Protein AF-A0A1G1CB13-F1 (afdb_monomer)

pLDDT: mean 72.18, std 18.81, range [35.03, 97.94]

Nearest PDB structures (foldseek):
  3h4l-assembly3_B  TM=5.062E-01  e=2.302E+00  Saccharomyces cerevisiae
  4url-assembly1_A  TM=4.876E-01  e=3.078E+00  Staphylococcus aureus
  7fc0-assembly2_F  TM=3.069E-01  e=1.146E+00  Rugamonas rubra
  5xqi-assembly1_B  TM=2.723E-01  e=1.533E+00  Homo sapiens

Secondary structure (DSSP, 8-state):
--PPP-----TT-HHHHHHHHHHHHHTTSPPPHHHHHHHHHHHHHHHHHHHHHHHHHHHHHHHHHHHHHHHHHHHHHHHHHHHT---TT-SSEEEEEEEE-TT-SEEEEEEEETTTEEEEEEEEEEPPTT-EESS-EEEEEETTT--BS-S-PPEEEETTEEEEEE--TTS--EE--EEEEEEEGGGT--HHHHHHTSTT-EEEEEES-TT---------S-------PPEEETTTEEE----TT-EETTEE----EEEEEEEP-

Solvent-accessible surface area (backbone atoms only — not comparable to full-atom values): 15562 Å² total; per-residue (Å²): 140,81,88,79,82,90,75,89,74,72,94,81,55,67,72,67,61,56,55,57,55,58,56,56,61,64,69,70,62,75,80,52,74,68,55,55,50,54,50,53,51,53,50,51,54,52,52,58,55,49,52,61,53,49,53,57,51,53,53,53,51,51,46,51,51,44,41,48,54,50,39,52,51,53,51,52,52,31,50,37,17,39,67,56,67,72,60,87,90,53,88,42,75,53,27,33,36,40,44,35,45,45,79,33,40,47,42,37,33,28,36,25,18,63,96,65,54,73,44,60,79,73,48,72,50,74,49,61,89,79,40,27,23,75,49,64,49,73,43,38,22,35,46,65,68,30,36,49,80,50,60,75,46,61,40,38,28,40,97,92,47,75,48,48,32,41,40,48,64,83,59,76,65,45,75,43,74,58,46,80,44,75,38,52,41,90,70,70,58,30,35,49,62,57,20,54,75,40,88,73,28,41,54,70,42,72,42,82,46,90,80,73,63,87,64,82,78,71,75,90,61,102,65,89,79,86,84,80,78,71,49,79,50,72,96,42,26,52,54,61,72,83,61,97,77,52,53,65,95,84,43,80,64,91,70,54,63,40,29,23,30,19,29,61,124

Foldseek 3Di:
DDDDDDDDDDPPCPVVVVVVVVVVVVVPDDDDPVRVVVVVVVVVVVVVVVVVVVVVVVQVVLQVVLLVVLLVVLVVQLVCQLVLPDDPPAPHFFWKKWKFDFPAQKIWIFTQHPPPGTHDTDDMDGGDPQKTFHDIDMWIQGHNQSFIPDQFATWIDGPPDIWGFTDQSDDRGDRDLKDWDKDKLVVQDWLQNVLVVPPQWGFDEKDQDPNPPPDPPPPPDPDDDPPQDQDDDPPGGRRRDPDQDHDDPNDDDPIRIITTIIGHD

Radius of gyration: 31.17 Å; Cα contacts (8 Å, |Δi|>4): 418; chains: 1; bounding box: 78×87×75 Å

Sequence (265 aa):
MWFLPSANYPANQWKKLQLGAILSNLVRKGFTLIEILVIVTVTGILLGGGLAVYSRFNEKQQVRNAAQETTEFLRTIQKRATAGDKPAGCSQLDGYRVIVTSGTNTAQAQAICLGVGTGPLISSTAFKANVLFTNSLTFNFEVLTGIPDNGSGPVVGQGGTTEYVRLASIGPVVSVPFYNVIANGATNQTCDQLCITIPGATCASVGTDPNGTDSNVRGRGPSPQFLCFDIPVGNCGMQMIAQPNCFIGGVPYTTNFTNCRCQLP

Structure (mmCIF, N/CA/C/O backbone):
data_AF-A0A1G1CB13-F1
#
_entry.id   AF-A0A1G1CB13-F1
#
loop_
_atom_site.group_PDB
_atom_site.id
_atom_site.type_symbol
_atom_site.label_atom_id
_atom_site.label_alt_id
_atom_site.label_comp_id
_atom_site.label_asym_id
_atom_site.label_entity_id
_atom_site.label_seq_id
_atom_site.pdbx_PDB_ins_code
_atom_site.Cartn_x
_atom_site.Cartn_y
_atom_site.Cartn_z
_atom_site.occupancy
_atom_site.B_iso_or_equiv
_atom_site.auth_seq_id
_atom_site.auth_comp_id
_atom_site.auth_asym_id
_atom_site.auth_atom_id
_atom_site.pdbx_PDB_model_num
ATOM 1 N N . MET A 1 1 ? -36.920 -57.308 39.079 1.00 41.03 1 MET A N 1
ATOM 2 C CA . MET A 1 1 ? -35.647 -57.941 39.473 1.00 41.03 1 MET A CA 1
ATOM 3 C C . MET A 1 1 ? -34.721 -57.838 38.271 1.00 41.03 1 MET A C 1
ATOM 5 O O . MET A 1 1 ? -34.849 -58.627 37.350 1.00 41.03 1 MET A O 1
ATOM 9 N N . TRP A 1 2 ? -33.911 -56.781 38.205 1.00 35.91 2 TRP A N 1
ATOM 10 C CA . TRP A 1 2 ? -32.949 -56.569 37.121 1.00 35.91 2 TRP A CA 1
ATOM 11 C C . TRP A 1 2 ? -31.554 -56.639 37.731 1.00 35.91 2 TRP A C 1
ATOM 13 O O . TRP A 1 2 ? -31.201 -55.823 38.579 1.00 35.91 2 TRP A O 1
ATOM 23 N N . PHE A 1 3 ? -30.819 -57.681 37.349 1.00 45.59 3 PHE A N 1
ATOM 24 C CA . PHE A 1 3 ? -29.423 -57.890 37.703 1.00 45.59 3 PHE A CA 1
ATOM 25 C C . PHE A 1 3 ? -28.567 -56.824 37.012 1.00 45.59 3 PHE A C 1
ATOM 27 O O . PHE A 1 3 ? -28.586 -56.719 35.787 1.00 45.59 3 PHE A O 1
ATOM 34 N N . LEU A 1 4 ? -27.804 -56.054 37.789 1.00 43.66 4 LEU A N 1
ATOM 35 C CA . LEU A 1 4 ? -26.687 -55.274 37.260 1.00 43.66 4 LEU A CA 1
ATOM 36 C C . LEU A 1 4 ? -25.415 -56.132 37.328 1.00 43.66 4 LEU A C 1
ATOM 38 O O . LEU A 1 4 ? -25.149 -56.725 38.376 1.00 43.66 4 LEU A O 1
ATOM 42 N N . PRO A 1 5 ? -24.627 -56.214 36.244 1.00 57.28 5 PRO A N 1
ATOM 43 C CA . PRO A 1 5 ? -23.387 -56.970 36.238 1.00 57.28 5 PRO A CA 1
ATOM 44 C C . PRO A 1 5 ? -22.296 -56.223 37.016 1.00 57.28 5 PRO A C 1
ATOM 46 O O . PRO A 1 5 ? -22.110 -55.013 36.872 1.00 57.28 5 PRO A O 1
ATOM 49 N N . SER A 1 6 ? -21.549 -56.965 37.833 1.00 55.50 6 SER A N 1
ATOM 50 C CA . SER A 1 6 ? -20.374 -56.488 38.560 1.00 55.50 6 SER A CA 1
ATOM 51 C C . SER A 1 6 ? -19.194 -56.302 37.601 1.00 55.50 6 SER A C 1
ATOM 53 O O . SER A 1 6 ? -18.432 -57.233 37.339 1.00 55.50 6 SER A O 1
ATOM 55 N N . ALA A 1 7 ? -19.041 -55.096 37.062 1.00 57.28 7 ALA A N 1
ATOM 56 C CA . ALA A 1 7 ? -17.831 -54.703 36.354 1.00 57.28 7 ALA A CA 1
ATOM 57 C C . ALA A 1 7 ? -16.760 -54.260 37.366 1.00 57.28 7 ALA A C 1
ATOM 59 O O . ALA A 1 7 ? -16.949 -53.299 38.112 1.00 57.28 7 ALA A O 1
ATOM 60 N N . ASN A 1 8 ? -15.633 -54.975 37.385 1.00 62.59 8 ASN A N 1
ATOM 61 C CA . ASN A 1 8 ? -14.414 -54.574 38.083 1.00 62.59 8 ASN A CA 1
ATOM 62 C C . ASN A 1 8 ? -13.824 -53.336 37.395 1.00 62.59 8 ASN A C 1
ATOM 64 O O . ASN A 1 8 ? -13.265 -53.437 36.303 1.00 62.59 8 ASN A O 1
ATOM 68 N N . TYR A 1 9 ? -13.941 -52.173 38.035 1.00 58.56 9 TYR A N 1
ATOM 69 C CA . TYR A 1 9 ? -13.321 -50.935 37.566 1.00 58.56 9 TYR A CA 1
ATOM 70 C C . TYR A 1 9 ? -11.943 -50.725 38.227 1.00 58.56 9 TYR A C 1
ATOM 72 O O . TYR A 1 9 ? -11.815 -50.904 39.440 1.00 58.56 9 TYR A O 1
ATOM 80 N N . PRO A 1 10 ? -10.906 -50.324 37.465 1.00 64.50 10 PRO A N 1
ATOM 81 C CA . PRO A 1 10 ? -9.569 -50.061 37.995 1.00 64.50 10 PRO A CA 1
ATOM 82 C C . PRO A 1 10 ? -9.541 -48.834 38.923 1.00 64.50 10 PRO A C 1
ATOM 84 O O . PRO A 1 10 ? -10.231 -47.836 38.705 1.00 64.50 10 PRO A O 1
ATOM 87 N N . ALA A 1 11 ? -8.695 -48.900 39.956 1.00 61.59 11 ALA A N 1
ATOM 88 C CA . ALA A 1 11 ? -8.635 -47.989 41.108 1.00 61.59 11 ALA A CA 1
ATOM 89 C C . ALA A 1 11 ? -8.250 -46.516 40.814 1.00 61.59 11 ALA A C 1
ATOM 91 O O . ALA A 1 11 ? -8.080 -45.726 41.740 1.00 61.59 11 ALA A O 1
ATOM 92 N N . ASN A 1 12 ? -8.138 -46.100 39.551 1.00 59.31 12 ASN A N 1
ATOM 93 C CA . ASN A 1 12 ? -7.716 -44.754 39.143 1.00 59.31 12 ASN A CA 1
ATOM 94 C C . ASN A 1 12 ? -8.860 -43.842 38.639 1.00 59.31 12 ASN A C 1
ATOM 96 O O . ASN A 1 12 ? -8.600 -42.716 38.217 1.00 59.31 12 ASN A O 1
ATOM 100 N N . GLN A 1 13 ? -10.125 -44.272 38.724 1.00 55.75 13 GLN A N 1
ATOM 101 C CA . GLN A 1 13 ? -11.296 -43.508 38.243 1.00 55.75 13 GLN A CA 1
ATOM 102 C C . GLN A 1 13 ? -11.996 -42.629 39.302 1.00 55.75 13 GLN A C 1
ATOM 104 O O . GLN A 1 13 ? -12.845 -41.808 38.954 1.00 55.75 13 GLN A O 1
ATOM 109 N N . TRP A 1 14 ? -11.614 -42.699 40.582 1.00 53.25 14 TRP A N 1
ATOM 110 C CA . TRP A 1 14 ? -12.292 -41.953 41.658 1.00 53.25 14 TRP A CA 1
ATOM 111 C C . TRP A 1 14 ? -12.172 -40.422 41.549 1.00 53.25 14 TRP A C 1
ATOM 113 O O . TRP A 1 14 ? -13.057 -39.702 42.011 1.00 53.25 14 TRP A O 1
ATOM 123 N N . LYS A 1 15 ? -11.144 -39.900 40.861 1.00 53.97 15 LYS A N 1
ATOM 124 C CA . LYS A 1 15 ? -11.011 -38.450 40.613 1.00 53.97 15 LYS A CA 1
ATOM 125 C C . LYS A 1 15 ? -12.052 -37.900 39.630 1.00 53.97 15 LYS A C 1
ATOM 127 O O . LYS A 1 15 ? -12.369 -36.717 39.703 1.00 53.97 15 LYS A O 1
ATOM 132 N N . LYS A 1 16 ? -12.624 -38.728 38.746 1.00 53.84 16 LYS A N 1
ATOM 133 C CA . LYS A 1 16 ? -13.654 -38.280 37.788 1.00 53.84 16 LYS A CA 1
ATOM 134 C C . LYS A 1 16 ? -15.045 -38.147 38.415 1.00 53.84 16 LYS A C 1
ATOM 136 O O . LYS A 1 16 ? -15.855 -37.374 37.915 1.00 53.84 16 LYS A O 1
ATOM 141 N N . LEU A 1 17 ? -15.306 -38.823 39.535 1.00 53.31 17 LEU A N 1
ATOM 142 C CA . LEU A 1 17 ? -16.608 -38.787 40.214 1.00 53.31 17 LEU A CA 1
ATOM 143 C C . LEU A 1 17 ? -16.756 -37.624 41.209 1.00 53.31 17 LEU A C 1
ATOM 145 O O . LEU A 1 17 ? -17.876 -37.199 41.478 1.00 53.31 17 LEU A O 1
ATOM 149 N N . GLN A 1 18 ? -15.657 -37.040 41.700 1.00 53.94 18 GLN A N 1
ATOM 150 C CA . GLN A 1 18 ? -15.730 -35.875 42.594 1.00 53.94 18 GLN A CA 1
ATOM 151 C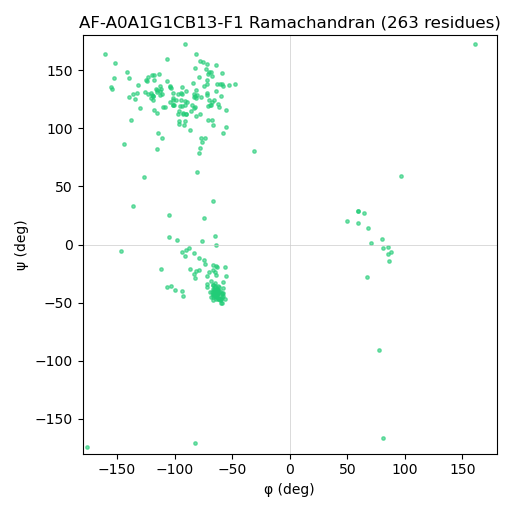 C . GLN A 1 18 ? -15.925 -34.536 41.863 1.00 53.94 18 GLN A C 1
ATOM 153 O O . GLN A 1 18 ? -16.482 -33.608 42.445 1.00 53.94 18 GLN A O 1
ATOM 158 N N . LEU A 1 19 ? -15.564 -34.432 40.577 1.00 55.25 19 LEU A N 1
ATOM 159 C CA . LEU A 1 19 ? -15.838 -33.218 39.794 1.00 55.25 19 LEU A CA 1
ATOM 160 C C . LEU A 1 19 ? -17.329 -33.043 39.459 1.00 55.25 19 LEU A C 1
ATOM 162 O O . LEU A 1 19 ? -17.819 -31.915 39.443 1.00 55.25 19 LEU A O 1
ATOM 166 N N . GLY A 1 20 ? -18.071 -34.135 39.245 1.00 57.09 20 GLY A N 1
ATOM 167 C CA . GLY A 1 20 ? -19.504 -34.066 38.930 1.00 57.09 20 GLY A CA 1
ATOM 168 C C . GLY A 1 20 ? -20.356 -33.537 40.090 1.00 57.09 20 GLY A C 1
ATOM 169 O O . GLY A 1 20 ? -21.267 -32.737 39.884 1.00 57.09 20 GLY A O 1
ATOM 170 N N . ALA A 1 21 ? -20.025 -33.922 41.326 1.00 54.69 21 ALA A N 1
ATOM 171 C CA . ALA A 1 21 ? -20.761 -33.493 42.515 1.00 54.69 21 ALA A CA 1
ATOM 172 C C . ALA A 1 21 ? -20.524 -32.009 42.857 1.00 54.69 21 ALA A C 1
ATOM 174 O O . ALA A 1 21 ? -21.467 -31.313 43.241 1.00 54.69 21 ALA A O 1
ATOM 175 N N . ILE A 1 22 ? -19.302 -31.500 42.654 1.00 55.03 22 ILE A N 1
ATOM 176 C CA . ILE A 1 22 ? -18.980 -30.081 42.873 1.00 55.03 22 ILE A CA 1
ATOM 177 C C . ILE A 1 22 ? -19.718 -29.209 41.846 1.00 55.03 22 ILE A C 1
ATOM 179 O O . ILE A 1 22 ? -20.352 -28.229 42.232 1.00 55.03 22 ILE A O 1
ATOM 183 N N . LEU A 1 23 ? -19.761 -29.617 40.571 1.00 58.06 23 LEU A N 1
ATOM 184 C CA . LEU A 1 23 ? -20.548 -28.920 39.545 1.00 58.06 23 LEU A CA 1
ATOM 185 C C . LEU A 1 23 ? -22.059 -28.936 39.849 1.00 58.06 23 LEU A C 1
ATOM 187 O O . LEU A 1 23 ? -22.739 -27.941 39.620 1.00 58.06 23 LEU A O 1
ATOM 191 N N . SER A 1 24 ? -22.589 -30.018 40.431 1.00 56.81 24 SER A N 1
ATOM 192 C CA . SER A 1 24 ? -24.028 -30.141 40.714 1.00 56.81 24 SER A CA 1
ATOM 193 C C . SER A 1 24 ? -24.543 -29.256 41.860 1.00 56.81 24 SER A C 1
ATOM 195 O O . SER A 1 24 ? -25.713 -28.875 41.853 1.00 56.81 24 SER A O 1
ATOM 197 N N . ASN A 1 25 ? -23.694 -28.899 42.833 1.00 55.81 25 ASN A N 1
ATOM 198 C CA . ASN A 1 25 ? -24.076 -27.998 43.930 1.00 55.81 25 ASN A CA 1
ATOM 199 C C . ASN A 1 25 ? -23.984 -26.516 43.543 1.00 55.81 25 ASN A C 1
ATOM 201 O O . ASN A 1 25 ? -24.720 -25.700 44.095 1.00 55.81 25 ASN A O 1
ATOM 205 N N . LEU A 1 26 ? -23.144 -26.169 42.564 1.00 55.94 26 LEU A N 1
ATOM 206 C CA . LEU A 1 26 ? -23.080 -24.813 42.011 1.00 55.94 26 LEU A CA 1
ATOM 207 C C . LEU A 1 26 ? -24.345 -24.446 41.214 1.00 55.94 26 LEU A C 1
ATOM 209 O O . LEU A 1 26 ? -24.775 -23.300 41.256 1.00 55.94 26 LEU A O 1
ATOM 213 N N . VAL A 1 27 ? -25.000 -25.419 40.571 1.00 59.28 27 VAL A N 1
ATOM 214 C CA . VAL A 1 27 ? -26.217 -25.201 39.757 1.00 59.28 27 VAL A CA 1
ATOM 215 C C . VAL A 1 27 ? -27.497 -25.055 40.604 1.00 59.28 27 VAL A C 1
ATOM 217 O O . VAL A 1 27 ? -28.533 -24.634 40.100 1.00 59.28 27 VAL A O 1
ATOM 220 N N . ARG A 1 28 ? -27.459 -25.359 41.911 1.00 62.03 28 ARG A N 1
ATOM 221 C CA . ARG A 1 28 ? -28.651 -25.299 42.786 1.00 62.03 28 ARG A CA 1
ATOM 222 C C . ARG A 1 28 ? -28.980 -23.908 43.330 1.00 62.03 28 ARG A C 1
ATOM 224 O O . ARG A 1 28 ? -30.032 -23.743 43.944 1.00 62.03 28 ARG A O 1
ATOM 231 N N . LYS A 1 29 ? -28.123 -22.910 43.111 1.00 72.69 29 LYS A N 1
ATOM 232 C CA . LYS A 1 29 ? -28.451 -21.510 43.400 1.00 72.69 29 LYS A CA 1
ATOM 233 C C . LYS A 1 29 ? -28.943 -20.862 42.111 1.00 72.69 29 LYS A C 1
ATOM 235 O O . LYS A 1 29 ? -28.153 -20.586 41.216 1.00 72.69 29 LYS A O 1
ATOM 240 N N . GLY A 1 30 ? -30.259 -20.682 42.005 1.00 78.88 30 GLY A N 1
ATOM 241 C CA . GLY A 1 30 ? -30.849 -19.911 40.914 1.00 78.88 30 GLY A CA 1
ATOM 242 C C . GLY A 1 30 ? -30.340 -18.470 40.950 1.00 78.88 30 GLY A C 1
ATOM 243 O O . GLY A 1 30 ? -30.223 -17.887 42.028 1.00 78.88 30 GLY A O 1
ATOM 244 N N . PHE A 1 31 ? -30.029 -17.914 39.780 1.00 86.25 31 PHE A N 1
ATOM 245 C CA . PHE A 1 31 ? -29.685 -16.501 39.646 1.00 86.25 31 PHE A CA 1
ATOM 246 C C . PHE A 1 31 ? -30.876 -15.636 40.049 1.00 86.25 31 PHE A C 1
ATOM 248 O O . PHE A 1 31 ? -32.025 -15.930 39.702 1.00 86.25 31 PHE A O 1
ATOM 255 N N . THR A 1 32 ? -30.609 -14.559 40.779 1.00 93.75 32 THR A N 1
ATOM 256 C CA . THR A 1 32 ? -31.661 -13.593 41.103 1.00 93.75 32 THR A CA 1
ATOM 257 C C . THR A 1 32 ? -32.032 -12.784 39.856 1.00 93.75 32 THR A C 1
ATOM 259 O O . THR A 1 32 ? -31.202 -12.562 38.974 1.00 93.75 32 THR A O 1
ATOM 262 N N . LEU A 1 33 ? -33.280 -12.311 39.768 1.00 94.19 33 LEU A N 1
ATOM 263 C CA . LEU A 1 33 ? -33.733 -11.510 38.620 1.00 94.19 33 LEU A CA 1
ATOM 264 C C . LEU A 1 33 ? -32.885 -10.240 38.439 1.00 94.19 33 LEU A C 1
ATOM 266 O O . LEU A 1 33 ? -32.562 -9.863 37.314 1.00 94.19 33 LEU A O 1
ATOM 270 N N . ILE A 1 34 ? -32.481 -9.612 39.547 1.00 96.50 34 ILE A N 1
ATOM 271 C CA . ILE A 1 34 ? -31.628 -8.420 39.522 1.00 96.50 34 ILE A CA 1
ATOM 272 C C . ILE A 1 34 ? -30.218 -8.723 38.994 1.00 96.50 34 ILE A C 1
ATOM 274 O O . ILE A 1 34 ? -29.645 -7.908 38.278 1.00 96.50 34 ILE A O 1
ATOM 278 N N . GLU A 1 35 ? -29.675 -9.906 39.280 1.00 94.25 35 GLU A N 1
ATOM 279 C CA . GLU A 1 35 ? -28.342 -10.318 38.833 1.00 94.25 35 GLU A CA 1
ATOM 280 C C . GLU A 1 35 ? -28.297 -10.540 37.318 1.00 94.25 35 GLU A C 1
ATOM 282 O O . GLU A 1 35 ? -27.383 -10.056 36.651 1.00 94.25 35 GLU A O 1
ATOM 287 N N . ILE A 1 36 ? -29.336 -11.160 36.746 1.00 96.06 36 ILE A N 1
ATOM 288 C CA . ILE A 1 36 ? -29.467 -11.277 35.287 1.00 96.06 36 ILE A CA 1
ATOM 289 C C . ILE A 1 36 ? -29.620 -9.899 34.633 1.00 96.06 36 ILE A C 1
ATOM 291 O O . ILE A 1 36 ? -29.009 -9.648 33.595 1.00 96.06 36 ILE A O 1
ATOM 295 N N . LEU A 1 37 ? -30.376 -8.981 35.244 1.00 97.12 37 LEU A N 1
ATOM 296 C CA . LEU A 1 37 ? -30.551 -7.628 34.714 1.00 97.12 37 LEU A CA 1
ATOM 297 C C . LEU A 1 37 ? -29.217 -6.870 34.651 1.00 97.12 37 LEU A C 1
ATOM 299 O O . LEU A 1 37 ? -28.905 -6.286 33.617 1.00 97.12 37 LEU A O 1
ATOM 303 N N . VAL A 1 38 ? -28.408 -6.921 35.713 1.00 97.75 38 VAL A N 1
ATOM 304 C CA . VAL A 1 38 ? -27.087 -6.267 35.747 1.00 97.75 38 VAL A CA 1
ATOM 305 C C . VAL A 1 38 ? -26.121 -6.884 34.730 1.00 97.75 38 VAL A C 1
ATOM 307 O O . VAL A 1 38 ? -25.372 -6.163 34.075 1.00 97.75 38 VAL A O 1
ATOM 310 N N . ILE A 1 39 ? -26.137 -8.206 34.540 1.00 97.69 39 ILE A N 1
ATOM 311 C CA . ILE A 1 39 ? -25.273 -8.853 33.541 1.00 97.69 39 ILE A CA 1
ATOM 312 C C . ILE A 1 39 ? -25.652 -8.395 32.130 1.00 97.69 39 ILE A C 1
ATOM 314 O O . ILE A 1 39 ? -24.778 -7.994 31.364 1.00 97.69 39 ILE A O 1
ATOM 318 N N . VAL A 1 40 ? -26.945 -8.392 31.792 1.00 97.56 40 VAL A N 1
ATOM 319 C CA . VAL A 1 40 ? -27.412 -7.976 30.460 1.00 97.56 40 VAL A CA 1
ATOM 320 C C . VAL A 1 40 ? -27.079 -6.507 30.188 1.00 97.56 40 VAL A C 1
ATOM 322 O O . VAL A 1 40 ? -26.664 -6.183 29.073 1.00 97.56 40 VAL A O 1
ATOM 325 N N . THR A 1 41 ? -27.184 -5.618 31.184 1.00 97.94 41 THR A N 1
ATOM 326 C CA . THR A 1 41 ? -26.801 -4.207 31.003 1.00 97.94 41 THR A CA 1
ATOM 327 C C . THR A 1 41 ? -25.300 -4.043 30.784 1.00 97.94 41 THR A C 1
ATOM 329 O O . THR A 1 41 ? -24.899 -3.348 29.849 1.00 97.94 41 THR A O 1
ATOM 332 N N . VAL A 1 42 ? -24.457 -4.720 31.570 1.00 97.75 42 VAL A N 1
ATOM 333 C CA . VAL A 1 42 ? -22.996 -4.666 31.404 1.00 97.75 42 VAL A CA 1
ATOM 334 C C . VAL A 1 42 ? -22.576 -5.248 30.052 1.00 97.75 42 VAL A C 1
ATOM 336 O O . VAL A 1 42 ? -21.794 -4.624 29.334 1.00 97.75 42 VAL A O 1
ATOM 339 N N . THR A 1 43 ? -23.124 -6.398 29.646 1.00 97.31 43 THR A N 1
ATOM 340 C CA . THR A 1 43 ? -22.844 -6.986 28.327 1.00 97.31 43 THR A CA 1
ATOM 341 C C . THR A 1 43 ? -23.306 -6.070 27.194 1.00 97.31 43 THR A C 1
ATOM 343 O O . THR A 1 43 ? -22.576 -5.912 26.218 1.00 97.31 43 THR A O 1
ATOM 346 N N . GLY A 1 44 ? -24.459 -5.409 27.328 1.00 97.56 44 GLY A N 1
ATOM 347 C CA . GLY A 1 44 ? -24.945 -4.439 26.344 1.00 97.56 44 GLY A CA 1
ATOM 348 C C . GLY A 1 44 ? -23.971 -3.278 26.121 1.00 97.56 44 GLY A C 1
ATOM 349 O O . GLY A 1 44 ? -23.659 -2.945 24.978 1.00 97.56 44 GLY A O 1
ATOM 350 N N . ILE A 1 45 ? -23.425 -2.710 27.202 1.00 97.00 45 ILE A N 1
ATOM 351 C CA . ILE A 1 45 ? -22.435 -1.621 27.129 1.00 97.00 45 ILE A CA 1
ATOM 352 C C . ILE A 1 45 ? -21.146 -2.100 26.447 1.00 97.00 45 ILE A C 1
ATOM 354 O O . ILE A 1 45 ? -20.618 -1.417 25.566 1.00 97.00 45 ILE A O 1
ATOM 358 N N . LEU A 1 46 ? -20.657 -3.288 26.814 1.00 97.12 46 LEU A N 1
ATOM 359 C CA . LEU A 1 46 ? -19.444 -3.865 26.229 1.00 97.12 46 LEU A CA 1
ATOM 360 C C . LEU A 1 46 ? -19.599 -4.145 24.728 1.00 97.12 46 LEU A C 1
ATOM 362 O O . LEU A 1 46 ? -18.698 -3.829 23.951 1.00 97.12 46 LEU A O 1
ATOM 366 N N . LEU A 1 47 ? -20.745 -4.685 24.305 1.00 97.12 47 LEU A N 1
ATOM 367 C CA . LEU A 1 47 ? -21.035 -4.943 22.892 1.00 97.12 47 LEU A CA 1
ATOM 368 C C . LEU A 1 47 ? -21.132 -3.644 22.083 1.00 97.12 47 LEU A C 1
ATOM 370 O O . LEU A 1 47 ? -20.575 -3.565 20.987 1.00 97.12 47 LEU A O 1
ATOM 374 N N . GLY A 1 48 ? -21.779 -2.615 22.639 1.00 93.69 48 GLY A N 1
ATOM 375 C CA . GLY A 1 48 ? -21.874 -1.300 22.004 1.00 93.69 48 GLY A CA 1
ATOM 376 C C . GLY A 1 48 ? -20.500 -0.674 21.748 1.00 93.69 48 GLY A C 1
ATOM 377 O O . GLY A 1 48 ? -20.215 -0.237 20.633 1.00 93.69 48 GLY A O 1
ATOM 378 N N . GLY A 1 49 ? -19.613 -0.694 22.749 1.00 92.44 49 GLY A N 1
ATOM 379 C CA . GLY A 1 49 ? -18.238 -0.205 22.599 1.00 92.44 49 GLY A CA 1
ATOM 380 C C . GLY A 1 49 ? -17.397 -1.049 21.633 1.00 92.44 49 GLY A C 1
ATOM 381 O O . GLY A 1 49 ? -16.655 -0.503 20.813 1.00 92.44 49 GLY A O 1
ATOM 382 N N . GLY A 1 50 ? -17.544 -2.376 21.684 1.00 94.31 50 GLY A N 1
ATOM 383 C CA . GLY A 1 50 ? -16.796 -3.307 20.836 1.00 94.31 50 GLY A CA 1
ATOM 384 C C . GLY A 1 50 ? -17.053 -3.111 19.339 1.00 94.31 50 GLY A C 1
ATOM 385 O O . GLY A 1 50 ? -16.109 -3.116 18.548 1.00 94.31 50 GLY A O 1
ATOM 386 N N . LEU A 1 51 ? -18.306 -2.863 18.944 1.00 94.00 51 LEU A N 1
ATOM 387 C CA . LEU A 1 51 ? -18.684 -2.648 17.541 1.00 94.00 51 LEU A CA 1
ATOM 388 C C . LEU A 1 51 ? -18.028 -1.399 16.930 1.00 94.00 51 LEU A C 1
ATOM 390 O O . LEU A 1 51 ? -17.553 -1.444 15.793 1.00 94.00 51 LEU A O 1
ATOM 394 N N . ALA A 1 52 ? -17.945 -0.301 17.686 1.00 85.00 52 ALA A N 1
ATOM 395 C CA . ALA A 1 52 ? -17.334 0.940 17.209 1.00 85.00 52 ALA A CA 1
ATOM 396 C C . ALA A 1 52 ? -15.827 0.778 16.941 1.00 85.00 52 ALA A C 1
ATOM 398 O O . ALA A 1 52 ? -15.308 1.259 15.930 1.00 85.00 52 ALA A O 1
ATOM 399 N N . VAL A 1 53 ? -15.124 0.065 17.826 1.00 90.69 53 VAL A N 1
ATOM 400 C CA . VAL A 1 53 ? -13.696 -0.247 17.656 1.00 90.69 53 VAL A CA 1
ATOM 401 C C . VAL A 1 53 ? -13.487 -1.203 16.481 1.00 90.69 53 VAL A C 1
ATOM 403 O O . VAL A 1 53 ? -12.571 -1.003 15.681 1.00 90.69 53 VAL A O 1
ATOM 406 N N . TYR A 1 54 ? -14.361 -2.202 16.335 1.00 91.88 54 TYR A N 1
ATOM 407 C CA . TYR A 1 54 ? -14.281 -3.184 15.257 1.00 91.88 54 TYR A CA 1
ATOM 408 C C . TYR A 1 54 ? -14.396 -2.546 13.863 1.00 91.88 54 TYR A C 1
ATOM 410 O O . TYR A 1 54 ? -13.627 -2.909 12.973 1.00 91.88 54 TYR A O 1
ATOM 418 N N . SER A 1 55 ? -15.278 -1.554 13.672 1.00 88.62 55 SER A N 1
ATOM 419 C CA . SER A 1 55 ? -15.399 -0.844 12.384 1.00 88.62 55 SER A CA 1
ATOM 420 C C . SER A 1 55 ? -14.089 -0.169 11.975 1.00 88.62 55 SER A C 1
ATOM 422 O O . SER A 1 55 ? -13.583 -0.403 10.879 1.00 88.62 55 SER A O 1
ATOM 424 N N . ARG A 1 56 ? -13.482 0.598 12.891 1.00 85.44 56 ARG A N 1
ATOM 425 C CA . ARG A 1 56 ? -12.214 1.302 12.635 1.00 85.44 56 ARG A CA 1
ATOM 426 C C . ARG A 1 56 ? -11.069 0.334 12.354 1.00 85.44 56 ARG A C 1
ATOM 428 O O . ARG A 1 56 ? -10.219 0.600 11.508 1.00 85.44 56 ARG A O 1
ATOM 435 N N . PHE A 1 57 ? -11.034 -0.792 13.065 1.00 87.56 57 PHE A N 1
ATOM 436 C CA . PHE A 1 57 ? -10.040 -1.834 12.827 1.00 87.56 57 PHE A CA 1
ATOM 437 C C . PHE A 1 57 ? -10.189 -2.451 11.429 1.00 87.56 57 PHE A C 1
ATOM 439 O O . PHE A 1 57 ? -9.198 -2.610 10.718 1.00 87.56 57 PHE A O 1
ATOM 446 N N . ASN A 1 58 ? -11.422 -2.745 11.010 1.00 89.94 58 ASN A N 1
ATOM 447 C CA . ASN A 1 58 ? -11.698 -3.294 9.686 1.00 89.94 58 ASN A CA 1
ATOM 448 C C . ASN A 1 58 ? -11.298 -2.319 8.564 1.00 89.94 58 ASN A C 1
ATOM 450 O O . ASN A 1 58 ? -10.690 -2.739 7.583 1.00 89.94 58 ASN A O 1
ATOM 454 N N . GLU A 1 59 ? -11.571 -1.022 8.719 1.00 87.19 59 GLU A N 1
ATOM 455 C CA . GLU A 1 59 ? -11.129 0.017 7.775 1.00 87.19 59 GLU A CA 1
ATOM 456 C C . GLU A 1 59 ? -9.598 0.069 7.664 1.00 87.19 59 GLU A C 1
ATOM 458 O O . GLU A 1 59 ? -9.055 0.001 6.561 1.00 87.19 59 GLU A O 1
ATOM 463 N N . LYS A 1 60 ? -8.881 0.083 8.796 1.00 85.06 60 LYS A N 1
ATOM 464 C CA . LYS A 1 60 ? -7.408 0.041 8.804 1.00 85.06 60 LYS A CA 1
ATOM 465 C C . LYS A 1 60 ? -6.857 -1.202 8.106 1.00 85.06 60 LYS A C 1
ATOM 467 O O . LYS A 1 60 ? -5.891 -1.107 7.353 1.00 85.06 60 LYS A O 1
ATOM 472 N N . GLN A 1 61 ? -7.459 -2.367 8.339 1.00 88.00 61 GLN A N 1
ATOM 473 C CA . GLN A 1 61 ? -7.011 -3.607 7.708 1.00 88.00 61 GLN A CA 1
ATOM 474 C C . GLN A 1 61 ? -7.240 -3.595 6.191 1.00 88.00 61 GLN A C 1
ATOM 476 O O . GLN A 1 61 ? -6.422 -4.128 5.444 1.00 88.00 61 GLN A O 1
ATOM 481 N N . GLN A 1 62 ? -8.324 -2.972 5.722 1.00 88.88 62 GLN A N 1
ATOM 482 C CA . GLN A 1 62 ? -8.596 -2.826 4.291 1.00 88.88 62 GLN A CA 1
ATOM 483 C C . GLN A 1 62 ? -7.555 -1.944 3.601 1.00 88.88 62 GLN A C 1
ATOM 485 O O . GLN A 1 62 ? -7.044 -2.340 2.554 1.00 88.88 62 GLN A O 1
ATOM 490 N N . VAL A 1 63 ? -7.186 -0.813 4.210 1.00 86.94 63 VAL A N 1
ATOM 491 C CA . VAL A 1 63 ? -6.130 0.070 3.686 1.00 86.94 63 VAL A CA 1
ATOM 492 C C . VAL A 1 63 ? -4.783 -0.657 3.634 1.00 86.94 63 VAL A C 1
ATOM 494 O O . VAL A 1 63 ? -4.129 -0.631 2.593 1.00 86.94 63 VAL A O 1
ATOM 497 N N . ARG A 1 64 ? -4.420 -1.396 4.691 1.00 86.31 64 ARG A N 1
ATOM 498 C CA . ARG A 1 64 ? -3.181 -2.195 4.735 1.00 86.31 64 ARG A CA 1
ATOM 499 C C . ARG A 1 64 ? -3.118 -3.248 3.642 1.00 86.31 64 ARG A C 1
ATOM 501 O O . ARG A 1 64 ? -2.105 -3.367 2.957 1.00 86.31 64 ARG A O 1
ATOM 508 N N . ASN A 1 65 ? -4.201 -3.996 3.452 1.00 89.31 65 ASN A N 1
ATOM 509 C CA . ASN A 1 65 ? -4.263 -5.002 2.397 1.00 89.31 65 ASN A CA 1
ATOM 510 C C . ASN A 1 65 ? -4.132 -4.352 1.011 1.00 89.31 65 ASN A C 1
ATOM 512 O O . ASN A 1 65 ? -3.360 -4.828 0.188 1.00 89.31 65 ASN A O 1
ATOM 516 N N . ALA A 1 66 ? -4.800 -3.220 0.772 1.00 87.81 66 ALA A N 1
ATOM 517 C CA . ALA A 1 66 ? -4.683 -2.496 -0.492 1.00 87.81 66 ALA A CA 1
ATOM 518 C C . ALA A 1 66 ? -3.271 -1.925 -0.727 1.00 87.81 66 ALA A C 1
ATOM 520 O O . ALA A 1 66 ? -2.774 -1.940 -1.855 1.00 87.81 66 ALA A O 1
ATOM 521 N N . ALA A 1 67 ? -2.583 -1.462 0.321 1.00 85.88 67 ALA A N 1
ATOM 522 C CA . ALA A 1 67 ? -1.187 -1.032 0.238 1.00 85.88 6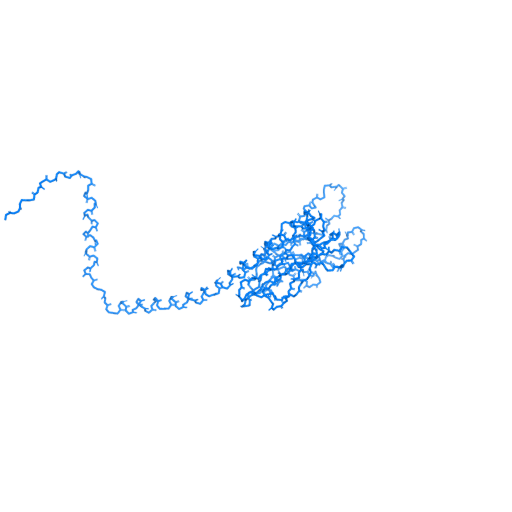7 ALA A CA 1
ATOM 523 C C . ALA A 1 67 ? -0.242 -2.204 -0.094 1.00 85.88 67 ALA A C 1
ATOM 525 O O . ALA A 1 67 ? 0.699 -2.044 -0.881 1.00 85.88 67 ALA A O 1
ATOM 526 N N . GLN A 1 68 ? -0.505 -3.394 0.456 1.00 86.75 68 GLN A N 1
ATOM 527 C CA . GLN A 1 68 ? 0.223 -4.624 0.127 1.00 86.75 68 GLN A CA 1
ATOM 528 C C . GLN A 1 68 ? -0.034 -5.072 -1.316 1.00 86.75 68 GLN A C 1
ATOM 530 O O . GLN A 1 68 ? 0.924 -5.291 -2.054 1.00 86.75 68 GLN A O 1
ATOM 535 N N . GLU A 1 69 ? -1.291 -5.105 -1.759 1.00 90.50 69 GLU A N 1
ATOM 536 C CA . GLU A 1 69 ? -1.663 -5.397 -3.151 1.00 90.50 69 GLU A CA 1
ATOM 537 C C . GLU A 1 69 ? -1.001 -4.406 -4.119 1.00 90.50 69 GLU A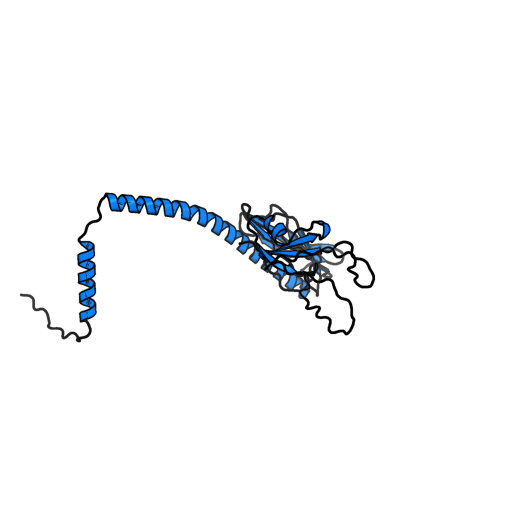 C 1
ATOM 539 O O . GLU A 1 69 ? -0.456 -4.796 -5.153 1.00 90.50 69 GLU A O 1
ATOM 544 N N . THR A 1 70 ? -0.977 -3.117 -3.762 1.00 89.19 70 THR A N 1
ATOM 545 C CA . THR A 1 70 ? -0.286 -2.084 -4.545 1.00 89.19 70 THR A CA 1
ATOM 546 C C . THR A 1 70 ? 1.205 -2.394 -4.615 1.00 89.19 70 THR A C 1
ATOM 548 O O . THR A 1 70 ? 1.789 -2.407 -5.692 1.00 89.19 70 THR A O 1
ATOM 551 N N . THR A 1 71 ? 1.831 -2.720 -3.486 1.00 88.56 71 THR A N 1
ATOM 552 C CA . THR A 1 71 ? 3.249 -3.098 -3.422 1.00 88.56 71 THR A CA 1
ATOM 553 C C . THR A 1 71 ? 3.568 -4.304 -4.313 1.00 88.56 71 THR A C 1
ATOM 555 O O . THR A 1 71 ? 4.563 -4.293 -5.040 1.00 88.56 71 THR A O 1
ATOM 558 N N . GLU A 1 72 ? 2.732 -5.340 -4.297 1.00 91.62 72 GLU A N 1
ATOM 559 C CA . GLU A 1 72 ? 2.885 -6.531 -5.139 1.00 91.62 72 GLU A CA 1
ATOM 560 C C . GLU A 1 72 ? 2.710 -6.224 -6.626 1.00 91.62 72 GLU A C 1
ATOM 562 O O . GLU A 1 72 ? 3.490 -6.707 -7.455 1.00 91.62 72 GLU A O 1
ATOM 567 N N . PHE A 1 73 ? 1.742 -5.372 -6.964 1.00 92.44 73 PHE A N 1
ATOM 568 C CA . PHE A 1 73 ? 1.553 -4.877 -8.320 1.00 92.44 73 PHE A CA 1
ATOM 569 C C . PHE A 1 73 ? 2.810 -4.154 -8.816 1.00 92.44 73 PHE A C 1
ATOM 571 O O . PHE A 1 73 ? 3.354 -4.518 -9.859 1.00 92.44 73 PHE A O 1
ATOM 578 N N . LEU A 1 74 ? 3.350 -3.214 -8.035 1.00 91.19 74 LEU A N 1
ATOM 579 C CA . LEU A 1 74 ? 4.563 -2.476 -8.403 1.00 91.19 74 LEU A CA 1
ATOM 580 C C . LEU A 1 74 ? 5.780 -3.389 -8.536 1.00 91.19 74 LEU A C 1
ATOM 582 O O . LEU A 1 74 ? 6.520 -3.274 -9.509 1.00 91.19 74 LEU A O 1
ATOM 586 N N . ARG A 1 75 ? 5.952 -4.357 -7.630 1.00 91.12 75 ARG A N 1
ATOM 587 C CA . ARG A 1 75 ? 7.009 -5.376 -7.742 1.00 91.12 75 ARG A CA 1
ATOM 588 C C . ARG A 1 75 ? 6.860 -6.224 -9.000 1.00 91.12 75 ARG A C 1
ATOM 590 O O . ARG A 1 75 ? 7.860 -6.614 -9.592 1.00 91.12 75 ARG A O 1
ATOM 597 N N . THR A 1 76 ? 5.635 -6.531 -9.410 1.00 93.31 76 THR A N 1
ATOM 598 C CA . THR A 1 76 ? 5.382 -7.299 -10.634 1.00 93.31 76 THR A CA 1
ATOM 599 C C . THR A 1 76 ? 5.793 -6.504 -11.869 1.00 93.31 76 THR A C 1
ATOM 601 O O . THR A 1 76 ? 6.466 -7.049 -12.742 1.00 93.31 76 THR A O 1
ATOM 604 N N . ILE A 1 77 ? 5.456 -5.212 -11.926 1.00 94.00 77 ILE A N 1
ATOM 605 C CA . ILE A 1 77 ? 5.876 -4.334 -13.027 1.00 94.00 77 ILE A CA 1
ATOM 606 C C . ILE A 1 77 ? 7.391 -4.135 -13.025 1.00 94.00 77 ILE A C 1
ATOM 608 O O . ILE A 1 77 ? 8.021 -4.282 -14.068 1.00 94.00 77 ILE A O 1
ATOM 612 N N . GLN A 1 78 ? 7.991 -3.910 -11.856 1.00 92.50 78 GLN A N 1
ATOM 613 C CA . GLN A 1 78 ? 9.439 -3.817 -11.701 1.00 92.50 78 GLN A CA 1
ATOM 614 C C . GLN A 1 78 ? 10.140 -5.080 -12.217 1.00 92.50 78 GLN A C 1
ATOM 616 O O . GLN A 1 78 ? 11.071 -4.980 -13.009 1.00 92.50 78 GLN A O 1
ATOM 621 N N . LYS A 1 79 ? 9.660 -6.274 -11.841 1.00 93.38 79 LYS A N 1
ATOM 622 C CA . LYS A 1 79 ? 10.205 -7.550 -12.331 1.00 93.38 79 LYS A CA 1
ATOM 623 C C . LYS A 1 79 ? 10.127 -7.666 -13.852 1.00 93.38 79 LYS A C 1
ATOM 625 O O . LYS A 1 79 ? 11.088 -8.111 -14.476 1.00 93.38 79 LYS A O 1
ATOM 630 N N . ARG A 1 80 ? 9.011 -7.250 -14.458 1.00 94.19 80 ARG A N 1
ATOM 631 C CA . ARG A 1 80 ? 8.856 -7.230 -15.922 1.00 94.19 80 ARG A CA 1
ATOM 632 C C . ARG A 1 80 ? 9.823 -6.249 -16.586 1.00 94.19 80 ARG A C 1
ATOM 634 O O . ARG A 1 80 ? 10.432 -6.606 -17.590 1.00 94.19 80 ARG A O 1
ATOM 641 N N . ALA A 1 81 ? 10.024 -5.070 -15.995 1.00 93.88 81 ALA A N 1
ATOM 642 C CA . ALA A 1 81 ? 11.002 -4.087 -16.461 1.00 93.88 81 ALA A CA 1
ATOM 643 C C . ALA A 1 81 ? 12.439 -4.630 -16.387 1.00 93.88 81 ALA A C 1
ATOM 645 O O . ALA A 1 81 ? 13.170 -4.569 -17.375 1.00 93.88 81 ALA A O 1
ATOM 646 N N . THR A 1 82 ? 12.825 -5.253 -15.267 1.00 94.12 82 THR A N 1
ATOM 647 C CA . THR A 1 82 ? 14.155 -5.872 -15.116 1.00 94.12 82 THR A CA 1
ATOM 648 C C . THR A 1 82 ? 14.369 -7.048 -16.062 1.00 94.12 82 THR A C 1
ATOM 650 O O . THR A 1 82 ? 15.471 -7.234 -16.564 1.00 94.12 82 THR A O 1
ATOM 653 N N . ALA A 1 83 ? 13.320 -7.829 -16.333 1.00 95.19 83 ALA A N 1
ATOM 654 C CA . ALA A 1 83 ? 13.388 -8.947 -17.269 1.00 95.19 83 ALA A CA 1
ATOM 655 C C . ALA A 1 83 ? 13.435 -8.491 -18.737 1.00 95.19 83 ALA A C 1
ATOM 657 O O . ALA A 1 83 ? 13.707 -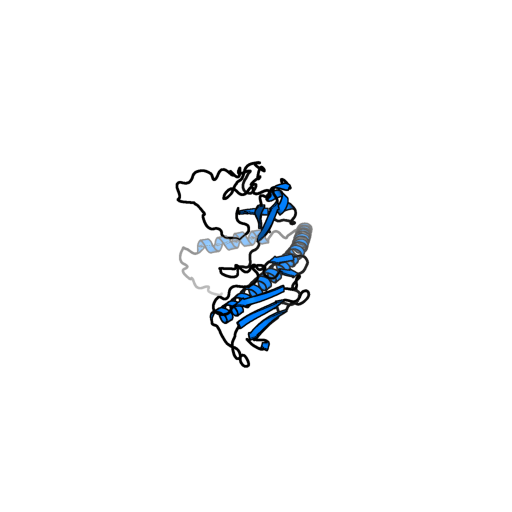9.311 -19.610 1.00 95.19 83 ALA A O 1
ATOM 658 N N . GLY A 1 84 ? 13.141 -7.213 -19.019 1.00 93.81 84 GLY A N 1
ATOM 659 C CA . GLY A 1 84 ? 12.961 -6.721 -20.383 1.00 93.81 84 GLY A CA 1
ATOM 660 C C . GLY A 1 84 ? 11.834 -7.443 -21.121 1.00 93.81 84 GLY A C 1
ATOM 661 O O . GLY A 1 84 ? 11.900 -7.590 -22.340 1.00 93.81 84 GLY A O 1
ATOM 662 N N . ASP A 1 85 ? 10.825 -7.925 -20.384 1.00 94.69 85 ASP A N 1
ATOM 663 C CA . ASP A 1 85 ? 9.697 -8.651 -20.964 1.00 94.69 85 ASP A CA 1
ATOM 664 C C . ASP A 1 85 ? 8.961 -7.717 -21.921 1.00 94.69 85 ASP A C 1
ATOM 666 O O . ASP A 1 85 ? 8.540 -6.629 -21.534 1.00 94.69 85 ASP A O 1
ATOM 670 N N . LYS A 1 86 ? 8.867 -8.096 -23.190 1.00 93.44 86 LYS A N 1
ATOM 671 C CA . LYS A 1 86 ? 8.445 -7.200 -24.259 1.00 93.44 86 LYS A CA 1
ATOM 672 C C . LYS A 1 86 ? 7.037 -7.578 -24.727 1.00 93.44 86 LYS A C 1
ATOM 674 O O . LYS A 1 86 ? 6.855 -8.662 -25.282 1.00 93.44 86 LYS A O 1
ATOM 679 N N . PRO A 1 87 ? 6.046 -6.683 -24.595 1.00 92.12 87 PRO A N 1
ATOM 680 C CA . PRO A 1 87 ? 4.684 -6.969 -25.016 1.00 92.12 87 PRO A CA 1
ATOM 681 C C . PRO A 1 87 ? 4.519 -6.914 -26.538 1.00 92.12 87 PRO A C 1
ATOM 683 O O . PRO A 1 87 ? 5.275 -6.248 -27.254 1.00 92.12 87 PRO A O 1
ATOM 686 N N . ALA A 1 88 ? 3.486 -7.599 -27.032 1.00 89.94 88 ALA A N 1
ATOM 687 C CA . ALA A 1 88 ? 3.126 -7.589 -28.445 1.00 89.94 88 ALA A CA 1
ATOM 688 C C . ALA A 1 88 ? 2.849 -6.154 -28.933 1.00 89.94 88 ALA A C 1
ATOM 690 O O . ALA A 1 88 ? 2.190 -5.374 -28.252 1.00 89.94 88 ALA A O 1
ATOM 691 N N . GLY A 1 89 ? 3.362 -5.800 -30.113 1.00 87.38 89 GLY A N 1
ATOM 692 C CA . GLY A 1 89 ? 3.215 -4.456 -30.690 1.00 87.38 89 GLY A CA 1
ATOM 693 C C . GLY A 1 89 ? 4.293 -3.449 -30.275 1.00 87.38 89 GLY A C 1
ATOM 694 O O . GLY A 1 89 ? 4.358 -2.364 -30.842 1.00 87.38 89 GLY A O 1
ATOM 695 N N . CYS A 1 90 ? 5.185 -3.806 -29.352 1.00 91.44 90 CYS A N 1
ATOM 696 C CA . CYS A 1 90 ? 6.396 -3.035 -29.089 1.00 91.44 90 CYS A CA 1
ATOM 697 C C . CYS A 1 90 ? 7.486 -3.447 -30.099 1.00 91.44 90 CYS A C 1
ATOM 699 O O . CYS A 1 90 ? 7.640 -4.635 -30.378 1.00 91.44 90 CYS A O 1
ATOM 701 N N . SER A 1 91 ? 8.271 -2.524 -30.659 1.00 90.75 91 SER A N 1
ATOM 702 C CA . SER A 1 91 ? 9.453 -2.842 -31.493 1.00 90.75 91 SER A CA 1
ATOM 703 C C . SER A 1 91 ? 10.725 -2.894 -30.641 1.00 90.75 91 SER A C 1
ATOM 705 O O . SER A 1 91 ? 11.479 -3.864 -30.705 1.00 90.75 91 SER A O 1
ATOM 707 N N . GLN A 1 92 ? 10.880 -1.919 -29.752 1.00 93.12 92 GLN A N 1
ATOM 708 C CA . GLN A 1 92 ? 11.921 -1.833 -28.738 1.00 93.12 92 GLN A CA 1
ATOM 709 C C . GLN A 1 92 ? 11.290 -1.300 -27.452 1.00 93.12 92 GLN A C 1
ATOM 711 O O . GLN A 1 92 ? 10.597 -0.284 -27.479 1.00 93.12 92 GLN A O 1
ATOM 716 N N . LEU A 1 93 ? 11.483 -2.023 -26.350 1.00 94.50 93 LEU A N 1
ATOM 717 C CA . LEU A 1 93 ? 10.977 -1.633 -25.038 1.00 94.50 93 LEU A CA 1
ATOM 718 C C . LEU A 1 93 ? 11.953 -0.639 -24.405 1.00 94.50 93 LEU A C 1
ATOM 720 O O . LEU A 1 93 ? 13.143 -0.928 -24.324 1.00 94.50 93 LEU A O 1
ATOM 724 N N . ASP A 1 94 ? 11.432 0.504 -23.976 1.00 94.00 94 ASP A N 1
ATOM 725 C CA . ASP A 1 94 ? 12.185 1.570 -23.307 1.00 94.00 94 ASP A CA 1
ATOM 726 C C . ASP A 1 94 ? 11.929 1.559 -21.791 1.00 94.00 94 ASP A C 1
ATOM 728 O O . ASP A 1 94 ? 12.835 1.747 -20.982 1.00 94.00 94 ASP A O 1
ATOM 732 N N . GLY A 1 95 ? 10.699 1.225 -21.385 1.00 94.31 95 GLY A N 1
ATOM 733 C CA . GLY A 1 95 ? 10.314 1.183 -19.978 1.00 94.31 95 GLY A CA 1
ATOM 734 C C . GLY A 1 95 ? 8.899 0.681 -19.738 1.00 94.31 95 GLY A C 1
ATOM 735 O O . GLY A 1 95 ? 8.173 0.288 -20.652 1.00 94.31 95 GLY A O 1
ATOM 736 N N . TYR A 1 96 ? 8.490 0.742 -18.480 1.00 95.31 96 TYR A N 1
ATOM 737 C CA . TYR A 1 96 ? 7.118 0.529 -18.041 1.00 95.31 96 TYR A CA 1
ATOM 738 C C . TYR A 1 96 ? 6.627 1.743 -17.270 1.00 95.31 96 TYR A C 1
ATOM 740 O O . TYR A 1 96 ? 7.265 2.164 -16.315 1.00 95.31 96 TYR A O 1
ATOM 748 N N . ARG A 1 97 ? 5.464 2.272 -17.635 1.00 94.38 97 ARG A N 1
ATOM 749 C CA . ARG A 1 97 ? 4.806 3.373 -16.936 1.00 94.38 97 ARG A CA 1
ATOM 750 C C . ARG A 1 97 ? 3.691 2.843 -16.062 1.00 94.38 97 ARG A C 1
ATOM 752 O O . ARG A 1 97 ? 2.787 2.179 -16.565 1.00 94.38 97 ARG A O 1
ATOM 759 N N . VAL A 1 98 ? 3.708 3.191 -14.784 1.00 94.38 98 VAL A N 1
ATOM 760 C CA . VAL A 1 98 ? 2.567 2.983 -13.892 1.00 94.38 98 VAL A CA 1
ATOM 761 C C . VAL A 1 98 ? 1.831 4.300 -13.713 1.00 94.38 98 VAL A C 1
ATOM 763 O O . VAL A 1 98 ? 2.442 5.324 -13.422 1.00 94.38 98 VAL A O 1
ATOM 766 N N . ILE A 1 99 ? 0.514 4.260 -13.893 1.00 93.62 99 ILE A N 1
ATOM 767 C CA . ILE A 1 99 ? -0.392 5.395 -13.763 1.00 93.62 99 ILE A CA 1
ATOM 768 C C . ILE A 1 99 ? -1.387 5.073 -12.656 1.00 93.62 99 ILE A C 1
ATOM 770 O O . ILE A 1 99 ? -2.081 4.052 -12.683 1.00 93.62 99 ILE A O 1
ATOM 774 N N . VAL A 1 100 ? -1.445 5.972 -11.684 1.00 92.69 100 VAL A N 1
ATOM 775 C CA . VAL A 1 100 ? -2.394 5.965 -10.579 1.00 92.69 100 VAL A CA 1
ATOM 776 C C . VAL A 1 100 ? -3.192 7.260 -10.659 1.00 92.69 100 VAL A C 1
ATOM 778 O O . VAL A 1 100 ? -2.606 8.339 -10.744 1.00 92.69 100 VAL A O 1
ATOM 781 N N . THR A 1 101 ? -4.520 7.166 -10.638 1.00 93.06 101 THR A N 1
ATOM 782 C CA . THR A 1 101 ? -5.417 8.327 -10.727 1.00 93.06 101 THR A CA 1
ATOM 783 C C . THR A 1 101 ? -6.126 8.540 -9.395 1.00 93.06 101 THR A C 1
ATOM 785 O O . THR A 1 101 ? -6.716 7.605 -8.847 1.00 93.06 101 THR A O 1
ATOM 788 N N . SER A 1 102 ? -6.089 9.763 -8.867 1.00 91.69 102 SER A N 1
ATOM 789 C CA . SER A 1 102 ? -6.793 10.121 -7.637 1.00 91.69 102 SER A CA 1
ATOM 790 C C . SER A 1 102 ? -8.299 9.892 -7.761 1.00 91.69 102 SER A C 1
ATOM 792 O O . SER A 1 102 ? -8.887 10.008 -8.836 1.00 91.69 102 SER A O 1
ATOM 794 N N . GLY A 1 103 ? -8.931 9.524 -6.649 1.00 88.94 103 GLY A N 1
ATOM 795 C CA . GLY A 1 103 ? -10.360 9.216 -6.599 1.00 88.94 103 GLY A CA 1
ATOM 796 C C . GLY A 1 103 ? -10.752 7.911 -7.297 1.00 88.94 103 GLY A C 1
ATOM 797 O O . GLY A 1 103 ? -11.931 7.570 -7.305 1.00 88.94 103 GLY A O 1
ATOM 798 N N . THR A 1 104 ? -9.791 7.165 -7.848 1.00 91.50 104 THR A N 1
ATOM 799 C CA . THR A 1 104 ? -10.017 5.827 -8.404 1.00 91.50 104 THR A CA 1
ATOM 800 C C . THR A 1 104 ? -9.435 4.757 -7.487 1.00 91.50 104 THR A C 1
ATOM 802 O O . THR A 1 104 ? -8.561 5.029 -6.662 1.00 91.50 104 THR A O 1
ATOM 805 N N . ASN A 1 105 ? -9.915 3.527 -7.638 1.00 92.06 105 ASN A N 1
ATOM 806 C CA . ASN A 1 105 ? -9.375 2.329 -7.000 1.00 92.06 105 ASN A CA 1
ATOM 807 C C . ASN A 1 105 ? -8.592 1.470 -8.005 1.00 92.06 105 ASN A C 1
ATOM 809 O O . ASN A 1 105 ? -8.518 0.255 -7.845 1.00 92.06 105 ASN A O 1
ATOM 813 N N . THR A 1 106 ? -8.056 2.061 -9.074 1.00 92.44 106 THR A N 1
ATOM 814 C CA . THR A 1 106 ? -7.393 1.314 -10.149 1.00 92.44 106 THR A CA 1
ATOM 815 C C . THR A 1 106 ? -5.986 1.830 -10.386 1.00 92.44 106 THR A C 1
ATOM 817 O O . THR A 1 106 ? -5.789 3.032 -10.556 1.00 92.44 106 THR A O 1
ATOM 820 N N . ALA A 1 107 ? -5.020 0.917 -10.451 1.00 93.06 107 ALA A N 1
ATOM 821 C CA . ALA A 1 107 ? -3.688 1.199 -10.973 1.00 93.06 107 ALA A CA 1
ATOM 822 C C . ALA A 1 107 ? -3.535 0.545 -12.348 1.00 93.06 107 ALA A C 1
ATOM 824 O O . ALA A 1 107 ? -4.014 -0.570 -12.587 1.00 93.06 107 ALA A O 1
ATOM 825 N N . GLN A 1 108 ? -2.878 1.249 -13.262 1.00 95.50 108 GLN A N 1
ATOM 826 C CA . GLN A 1 108 ? -2.649 0.794 -14.628 1.00 95.50 108 GLN A CA 1
ATOM 827 C C . GLN A 1 108 ? -1.160 0.796 -14.937 1.00 95.50 108 GLN A C 1
ATOM 829 O O . GLN A 1 108 ? -0.442 1.708 -14.542 1.00 95.50 108 GLN A O 1
ATOM 834 N N . ALA A 1 109 ? -0.702 -0.217 -15.662 1.00 94.94 109 ALA A N 1
ATOM 835 C CA . ALA A 1 109 ? 0.656 -0.310 -16.166 1.00 94.94 109 ALA A CA 1
ATOM 836 C C . ALA A 1 109 ? 0.638 -0.406 -17.692 1.00 94.94 109 ALA A C 1
ATOM 838 O O . ALA A 1 109 ? -0.017 -1.279 -18.266 1.00 94.94 109 ALA A O 1
ATOM 839 N N . GLN A 1 110 ? 1.380 0.482 -18.340 1.00 95.25 110 GLN A N 1
ATOM 840 C CA . GLN A 1 110 ? 1.537 0.562 -19.788 1.00 95.25 110 GLN A CA 1
ATOM 841 C C . GLN A 1 110 ? 3.011 0.376 -20.138 1.00 95.25 110 GLN A C 1
ATOM 843 O O . GLN A 1 110 ? 3.890 0.789 -19.3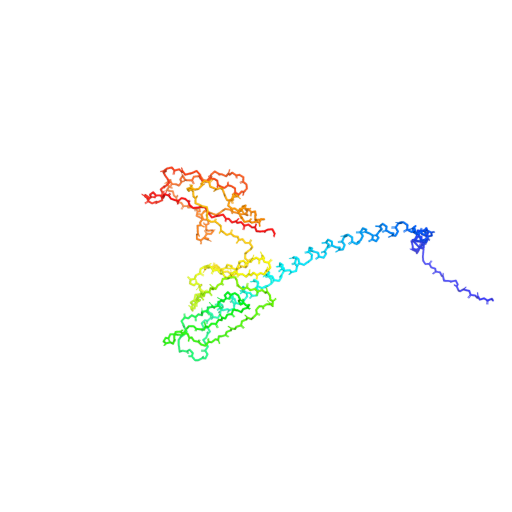82 1.00 95.25 110 GLN A O 1
ATOM 848 N N . ALA A 1 111 ? 3.300 -0.246 -21.275 1.00 95.00 111 ALA A N 1
ATOM 849 C CA . ALA A 1 111 ? 4.670 -0.290 -21.774 1.00 95.00 111 ALA A CA 1
ATOM 850 C C . ALA A 1 111 ? 5.030 1.034 -22.455 1.00 95.00 111 ALA A C 1
ATOM 852 O O . ALA A 1 111 ? 4.194 1.637 -23.123 1.00 95.00 111 ALA A O 1
ATOM 853 N N . ILE A 1 112 ? 6.275 1.474 -22.310 1.00 94.62 112 ILE A N 1
ATOM 854 C CA . ILE A 1 112 ? 6.855 2.573 -23.080 1.00 94.62 112 ILE A CA 1
ATOM 855 C C . ILE A 1 112 ? 7.721 1.939 -24.163 1.00 94.62 112 ILE A C 1
ATOM 857 O O . ILE A 1 112 ? 8.649 1.183 -23.869 1.00 94.62 112 ILE A O 1
ATOM 861 N N . CYS A 1 113 ? 7.388 2.220 -25.418 1.00 93.62 113 CYS A N 1
ATOM 862 C CA . CYS A 1 113 ? 8.059 1.649 -26.581 1.00 93.62 113 CYS A CA 1
ATOM 863 C C . CYS A 1 113 ? 8.743 2.751 -27.386 1.00 93.62 113 CYS A C 1
ATOM 865 O O . CYS 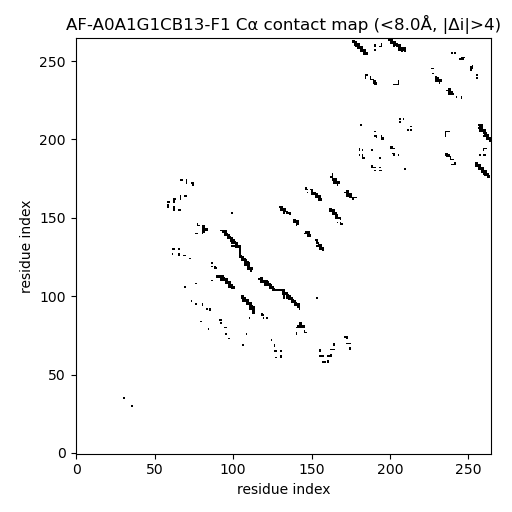A 1 113 ? 8.125 3.780 -27.687 1.00 93.62 113 CYS A O 1
ATOM 867 N N . LEU A 1 114 ? 9.994 2.515 -27.785 1.00 91.62 114 LEU A N 1
ATOM 868 C CA . LEU A 1 114 ? 10.757 3.458 -28.595 1.00 91.62 114 LEU A CA 1
ATOM 869 C C . LEU A 1 114 ? 10.023 3.717 -29.925 1.00 91.62 114 LEU A C 1
ATOM 871 O O . LEU A 1 114 ? 9.639 2.781 -30.628 1.00 91.62 114 LEU A O 1
ATOM 875 N N . GLY A 1 115 ? 9.802 4.990 -30.257 1.00 82.88 115 GLY A N 1
ATOM 876 C CA . GLY A 1 115 ? 9.141 5.422 -31.496 1.00 82.88 115 GLY A CA 1
ATOM 877 C C . GLY A 1 115 ? 7.607 5.487 -31.458 1.00 82.88 115 GLY A C 1
ATOM 878 O O . GLY A 1 115 ? 7.025 6.124 -32.330 1.00 82.88 115 GLY A O 1
ATOM 879 N N . VAL A 1 116 ? 6.950 4.897 -30.450 1.00 77.44 116 VAL A N 1
ATOM 880 C CA . VAL A 1 116 ? 5.478 4.952 -30.272 1.00 77.44 116 VAL A CA 1
ATOM 881 C C . VAL A 1 116 ? 5.087 5.771 -29.032 1.00 77.44 116 VAL A C 1
ATOM 883 O O . VAL A 1 116 ? 3.971 6.276 -28.933 1.00 77.44 116 VAL A O 1
ATOM 886 N N . GLY A 1 117 ? 6.016 5.944 -28.085 1.00 78.94 117 GLY A N 1
ATOM 887 C CA . GLY A 1 117 ? 5.776 6.642 -26.824 1.00 78.94 117 GLY A CA 1
ATOM 888 C C . GLY A 1 117 ? 5.012 5.743 -25.858 1.00 78.94 117 GLY A C 1
ATOM 889 O O . GLY A 1 117 ? 5.617 4.979 -25.111 1.00 78.94 117 GLY A O 1
ATOM 890 N N . THR A 1 118 ? 3.683 5.803 -25.888 1.00 82.00 118 THR A N 1
ATOM 891 C CA . THR A 1 118 ? 2.799 4.948 -25.078 1.00 82.00 118 THR A CA 1
ATOM 892 C C . THR A 1 118 ? 2.402 3.695 -25.846 1.00 82.00 118 THR A C 1
ATOM 894 O O . THR A 1 118 ? 1.688 3.760 -26.845 1.00 82.00 118 THR A O 1
ATOM 897 N N . GLY A 1 119 ? 2.888 2.553 -25.371 1.00 83.50 119 GLY A N 1
ATOM 898 C CA . GLY A 1 119 ? 2.533 1.226 -25.850 1.00 83.50 119 GLY A CA 1
ATOM 899 C C . GLY A 1 119 ? 1.227 0.697 -25.240 1.00 83.50 119 GLY A C 1
ATOM 900 O O . GLY A 1 119 ? 0.497 1.427 -24.566 1.00 83.50 119 GLY A O 1
ATOM 901 N N . PRO A 1 120 ? 0.908 -0.587 -25.477 1.00 86.88 120 PRO A N 1
ATOM 902 C CA . PRO A 1 120 ? -0.333 -1.191 -25.007 1.00 86.88 120 PRO A CA 1
ATOM 903 C C . PRO A 1 120 ? -0.416 -1.247 -23.476 1.00 86.88 120 PRO A C 1
ATOM 905 O O . PRO A 1 120 ? 0.596 -1.304 -22.768 1.00 86.88 120 PRO A O 1
ATOM 908 N N . LEU A 1 121 ? -1.652 -1.278 -22.970 1.00 90.50 121 LEU A N 1
ATOM 909 C CA . LEU A 1 121 ? -1.939 -1.569 -21.568 1.00 90.50 121 LEU A CA 1
ATOM 910 C C . LEU A 1 121 ? -1.548 -3.020 -21.267 1.00 90.50 121 LEU A C 1
ATOM 912 O O . LEU A 1 121 ? -2.013 -3.947 -21.925 1.00 90.50 121 LEU A O 1
ATOM 916 N N . ILE A 1 122 ? -0.688 -3.205 -20.270 1.00 89.94 122 ILE A N 1
ATOM 917 C CA . ILE A 1 122 ? -0.097 -4.507 -19.934 1.00 89.94 122 ILE A CA 1
ATOM 918 C C . ILE A 1 122 ? -0.813 -5.150 -18.765 1.00 89.94 122 ILE A C 1
ATOM 920 O O . ILE A 1 122 ? -0.999 -6.364 -18.723 1.00 89.94 122 ILE A O 1
ATOM 924 N N . SER A 1 123 ? -1.178 -4.329 -17.789 1.00 89.44 123 SER A N 1
ATOM 925 C CA . SER A 1 123 ? -1.882 -4.783 -16.608 1.00 89.44 123 SER A CA 1
ATOM 926 C C . SER A 1 123 ? -2.716 -3.647 -16.044 1.00 89.44 123 SER A C 1
ATOM 928 O O . SER A 1 123 ? -2.304 -2.487 -16.061 1.00 89.44 123 SER A O 1
ATOM 930 N N . SER A 1 124 ? -3.888 -3.986 -15.530 1.00 91.75 124 SER A N 1
ATOM 931 C CA . SER A 1 124 ? -4.692 -3.094 -14.711 1.00 91.75 124 SER A CA 1
ATOM 932 C C . SER A 1 124 ? -5.221 -3.894 -13.536 1.00 91.75 124 SER A C 1
ATOM 934 O O . SER A 1 124 ? -5.778 -4.975 -13.722 1.00 91.75 124 SER A O 1
ATOM 936 N N . THR A 1 125 ? -5.030 -3.357 -12.337 1.00 89.62 125 THR A N 1
ATOM 937 C CA . THR A 1 125 ? -5.512 -3.970 -11.102 1.00 89.62 125 THR A CA 1
ATOM 938 C C . THR A 1 125 ? -6.493 -3.019 -10.440 1.00 89.62 125 THR A C 1
ATOM 940 O O . THR A 1 125 ? -6.179 -1.845 -10.228 1.00 89.62 125 THR A O 1
ATOM 943 N N . ALA A 1 126 ? -7.679 -3.536 -10.124 1.00 89.56 126 ALA A N 1
ATOM 944 C CA . ALA A 1 126 ? -8.654 -2.860 -9.284 1.00 89.56 126 ALA A CA 1
ATOM 945 C C . ALA A 1 126 ? -8.476 -3.326 -7.836 1.00 89.56 126 ALA A C 1
ATOM 947 O O . ALA A 1 126 ? -8.531 -4.523 -7.556 1.00 89.56 126 ALA A O 1
ATOM 948 N N . PHE A 1 127 ? -8.268 -2.380 -6.929 1.00 87.19 127 PHE A N 1
ATOM 949 C CA . PHE A 1 127 ? -8.190 -2.621 -5.492 1.00 87.19 127 PHE A CA 1
ATOM 950 C C . PHE A 1 127 ? -9.592 -2.719 -4.892 1.00 87.19 127 PHE A C 1
ATOM 952 O O . PHE A 1 127 ? -10.590 -2.312 -5.506 1.00 87.19 127 PHE A O 1
ATOM 959 N N . LYS A 1 128 ? -9.671 -3.261 -3.672 1.00 85.19 128 LYS A N 1
ATOM 960 C CA . LYS A 1 128 ? -10.931 -3.455 -2.946 1.00 85.19 128 LYS A CA 1
ATOM 961 C C . LYS A 1 128 ? -11.808 -2.195 -2.968 1.00 85.19 128 LYS A C 1
ATOM 963 O O . LYS A 1 128 ? -11.329 -1.075 -2.785 1.00 85.19 128 LYS A O 1
ATOM 968 N N . ALA A 1 129 ? -13.111 -2.399 -3.171 1.00 74.12 129 ALA A N 1
ATOM 969 C CA . ALA A 1 129 ? -14.093 -1.320 -3.179 1.00 74.12 129 ALA A CA 1
ATOM 970 C C . ALA A 1 129 ? -13.978 -0.465 -1.903 1.00 74.12 129 ALA A C 1
ATOM 972 O O . ALA A 1 129 ? -13.860 -1.012 -0.806 1.00 74.12 129 ALA A O 1
ATOM 973 N N . ASN A 1 130 ? -14.051 0.860 -2.073 1.00 82.56 130 ASN A N 1
ATOM 974 C CA . ASN A 1 130 ? -13.910 1.910 -1.050 1.00 82.56 130 ASN A CA 1
ATOM 975 C C . ASN A 1 130 ? -12.483 2.302 -0.644 1.00 82.56 130 ASN A C 1
ATOM 977 O O . ASN A 1 130 ? -12.339 3.253 0.121 1.00 82.56 130 ASN A O 1
ATOM 981 N N . VAL A 1 131 ? -11.442 1.654 -1.170 1.00 86.38 131 VAL A N 1
ATOM 982 C CA . VAL A 1 131 ? -10.074 2.169 -1.046 1.00 86.38 131 VAL A CA 1
ATOM 983 C C . VAL A 1 131 ? -9.745 2.996 -2.282 1.00 86.38 131 VAL A C 1
ATOM 985 O O . VAL A 1 131 ? -9.779 2.485 -3.400 1.00 86.38 131 VAL A O 1
ATOM 988 N N . LEU A 1 132 ? -9.445 4.279 -2.085 1.00 90.19 132 LEU A N 1
ATOM 989 C CA . LEU A 1 132 ? -9.181 5.221 -3.167 1.00 90.19 132 LEU A CA 1
ATOM 990 C C . LEU A 1 132 ? -7.757 5.754 -3.070 1.00 90.19 132 LEU A C 1
ATOM 992 O O . LEU A 1 132 ? -7.218 5.983 -1.983 1.00 90.19 132 LEU A O 1
ATOM 996 N N . PHE A 1 133 ? -7.155 6.011 -4.222 1.00 87.94 133 PHE A N 1
ATOM 997 C CA . PHE A 1 133 ? -5.929 6.790 -4.272 1.00 87.94 133 PHE A CA 1
ATOM 998 C C . PHE A 1 133 ? -6.238 8.252 -3.971 1.00 87.94 133 PHE A C 1
ATOM 1000 O O . PHE A 1 133 ? -7.141 8.844 -4.564 1.00 87.94 133 PHE A O 1
ATOM 1007 N N . THR A 1 134 ? -5.488 8.852 -3.052 1.00 85.44 134 THR A N 1
ATOM 1008 C CA . THR A 1 134 ? -5.676 10.269 -2.706 1.00 85.44 134 THR A CA 1
ATOM 1009 C C . THR A 1 134 ? -4.972 11.189 -3.697 1.00 85.44 134 THR A C 1
ATOM 1011 O O . THR A 1 134 ? -5.458 12.283 -3.968 1.00 85.44 134 THR A O 1
ATOM 1014 N N . ASN A 1 135 ? -3.878 10.716 -4.300 1.00 84.69 135 ASN A N 1
ATOM 1015 C CA . ASN A 1 135 ? -3.049 11.476 -5.228 1.00 84.69 135 ASN A CA 1
ATOM 1016 C C . ASN A 1 135 ? -2.896 10.742 -6.561 1.00 84.69 135 ASN A C 1
ATOM 1018 O O . ASN A 1 135 ? -2.724 9.522 -6.592 1.00 84.69 135 ASN A O 1
ATOM 1022 N N . SER A 1 136 ? -2.910 11.506 -7.653 1.00 87.31 136 SER A N 1
ATOM 1023 C CA . SER A 1 136 ? -2.525 11.006 -8.971 1.00 87.31 136 SER A CA 1
ATOM 1024 C C . SER A 1 136 ? -1.010 10.995 -9.078 1.00 87.31 136 SER A C 1
ATOM 1026 O O . SER A 1 136 ? -0.365 12.005 -8.800 1.00 87.31 136 SER A O 1
ATOM 1028 N N . LEU A 1 137 ? -0.441 9.867 -9.484 1.00 86.81 137 LEU A N 1
ATOM 1029 C CA . LEU A 1 137 ? 0.999 9.690 -9.617 1.00 86.81 137 LEU A CA 1
ATOM 1030 C C . LEU A 1 137 ? 1.299 8.891 -10.877 1.00 86.81 137 LEU A C 1
ATOM 1032 O O . LEU A 1 137 ? 0.560 7.986 -11.262 1.00 86.81 137 LEU A O 1
ATOM 1036 N N . THR A 1 138 ? 2.392 9.248 -11.532 1.00 90.19 138 THR A N 1
ATOM 1037 C CA . THR A 1 138 ? 2.930 8.513 -12.671 1.00 90.19 138 THR A CA 1
ATOM 1038 C C . THR A 1 138 ? 4.414 8.335 -12.442 1.00 90.19 138 THR A C 1
ATOM 1040 O O . THR A 1 138 ? 5.100 9.301 -12.123 1.00 90.19 138 THR A O 1
ATOM 1043 N N . PHE A 1 139 ? 4.894 7.110 -12.583 1.00 89.12 139 PHE A N 1
ATOM 1044 C CA . PHE A 1 139 ? 6.314 6.797 -12.492 1.00 89.12 139 PHE A CA 1
ATOM 1045 C C . PHE A 1 139 ? 6.665 5.744 -13.530 1.00 89.12 139 PHE A C 1
ATOM 1047 O O . PHE A 1 139 ? 5.836 4.904 -13.902 1.00 89.12 139 PHE A O 1
ATOM 1054 N N . ASN A 1 140 ? 7.893 5.824 -14.016 1.00 92.25 140 ASN A N 1
ATOM 1055 C CA . ASN A 1 140 ? 8.420 4.964 -15.054 1.00 92.25 140 ASN A CA 1
ATOM 1056 C C . ASN A 1 140 ? 9.520 4.079 -14.469 1.00 92.25 140 ASN A C 1
ATOM 1058 O O . ASN A 1 140 ? 10.373 4.544 -13.721 1.00 92.25 140 ASN A O 1
ATOM 1062 N N . PHE A 1 141 ? 9.491 2.802 -14.824 1.00 92.50 141 PHE A N 1
ATOM 1063 C CA . PHE A 1 141 ? 10.554 1.844 -14.573 1.00 92.50 141 PHE A CA 1
ATOM 1064 C C . PHE A 1 141 ? 11.344 1.650 -15.857 1.00 92.50 141 PHE A C 1
ATOM 1066 O O . PHE A 1 141 ? 10.789 1.207 -16.866 1.00 92.50 141 PHE A O 1
ATOM 1073 N N . GLU A 1 142 ? 12.631 1.954 -15.807 1.00 91.25 142 GLU A N 1
ATOM 1074 C CA . GLU A 1 142 ? 13.541 1.715 -16.922 1.00 91.25 142 GLU A CA 1
ATOM 1075 C C . GLU A 1 142 ? 13.804 0.212 -17.110 1.00 91.25 142 GLU A C 1
ATOM 1077 O O . GLU A 1 142 ? 13.816 -0.577 -16.155 1.00 91.25 142 GLU A O 1
ATOM 1082 N N . VAL A 1 143 ? 14.002 -0.206 -18.361 1.00 93.56 143 VAL A N 1
ATOM 1083 C CA . VAL A 1 143 ? 14.317 -1.605 -18.695 1.00 93.56 143 VAL A CA 1
ATOM 1084 C C . VAL A 1 143 ? 15.715 -1.962 -18.191 1.00 93.56 143 VAL A C 1
ATOM 1086 O O . VAL A 1 143 ? 16.604 -1.118 -18.137 1.00 93.56 143 VAL A O 1
ATOM 1089 N N . LEU A 1 144 ? 15.918 -3.227 -17.815 1.00 89.31 144 LEU A N 1
ATOM 1090 C CA . LEU A 1 144 ? 17.162 -3.793 -17.256 1.00 89.31 144 LEU A CA 1
ATOM 1091 C C . LEU A 1 144 ? 17.564 -3.272 -15.869 1.00 89.31 144 LEU A C 1
ATOM 1093 O O . LEU A 1 144 ? 18.187 -4.018 -15.118 1.00 89.31 144 LEU A O 1
ATOM 1097 N N . THR A 1 145 ? 17.197 -2.046 -15.495 1.00 85.94 145 THR A N 1
ATOM 1098 C CA . THR A 1 145 ? 17.472 -1.499 -14.158 1.00 85.94 145 THR A CA 1
ATOM 1099 C C . THR A 1 145 ? 16.291 -1.724 -13.216 1.00 85.94 145 THR A C 1
ATOM 1101 O O . THR A 1 145 ? 16.489 -2.064 -12.051 1.00 85.94 145 THR A O 1
ATOM 1104 N N . GLY A 1 146 ? 15.054 -1.567 -13.706 1.00 81.88 146 GLY A N 1
ATOM 1105 C CA . GLY A 1 146 ? 13.849 -1.592 -12.875 1.00 81.88 146 GLY A CA 1
ATOM 1106 C C . GLY A 1 146 ? 13.844 -0.510 -11.793 1.00 81.88 146 GLY A C 1
ATOM 1107 O O . GLY A 1 146 ? 13.125 -0.640 -10.799 1.00 81.88 146 GLY A O 1
ATOM 1108 N N . ILE A 1 147 ? 14.668 0.525 -11.952 1.00 81.50 147 ILE A N 1
ATOM 1109 C CA . ILE A 1 147 ? 14.736 1.656 -11.033 1.00 81.50 147 ILE A CA 1
ATOM 1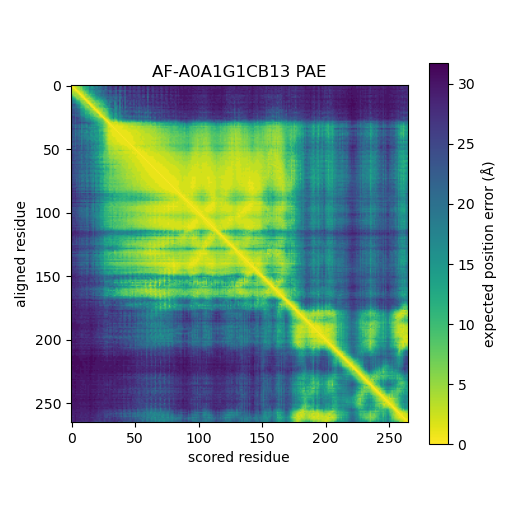110 C C . ILE A 1 147 ? 13.609 2.621 -11.423 1.00 81.50 147 ILE A C 1
ATOM 1112 O O . ILE A 1 147 ? 13.465 2.930 -12.608 1.00 81.50 147 ILE A O 1
ATOM 1116 N N . PRO A 1 148 ? 12.768 3.058 -10.469 1.00 84.94 148 PRO A N 1
ATOM 1117 C CA . PRO A 1 148 ? 11.763 4.071 -10.741 1.00 84.94 148 PRO A CA 1
ATOM 1118 C C . PRO A 1 148 ? 12.423 5.445 -10.918 1.00 84.94 148 PRO A C 1
ATOM 1120 O O . PRO A 1 148 ? 13.285 5.831 -10.128 1.00 84.94 148 PRO A O 1
ATOM 1123 N N . ASP A 1 149 ? 11.961 6.205 -11.906 1.00 81.31 149 ASP A N 1
ATOM 1124 C CA . ASP A 1 149 ? 12.390 7.585 -12.180 1.00 81.31 149 ASP A CA 1
ATOM 1125 C C . ASP A 1 149 ? 12.063 8.575 -11.043 1.00 81.31 149 ASP A C 1
ATOM 1127 O O . ASP A 1 149 ? 12.689 9.628 -10.930 1.00 81.31 149 ASP A O 1
ATOM 1131 N N . ASN A 1 150 ? 11.119 8.225 -10.163 1.00 70.12 150 ASN A N 1
ATOM 1132 C CA . ASN A 1 150 ? 10.723 9.012 -8.999 1.00 70.12 150 ASN A CA 1
ATOM 1133 C C . ASN A 1 150 ? 10.612 8.129 -7.740 1.00 70.12 150 ASN A C 1
ATOM 1135 O O . ASN A 1 150 ? 9.859 7.158 -7.706 1.00 70.12 150 ASN A O 1
ATOM 1139 N N . GLY A 1 151 ? 11.313 8.495 -6.658 1.00 60.19 151 GLY A N 1
ATOM 1140 C CA . GLY A 1 151 ? 11.323 7.751 -5.382 1.00 60.19 151 GLY A CA 1
ATOM 1141 C C . GLY A 1 151 ? 10.073 7.916 -4.498 1.00 60.19 151 GLY A C 1
ATOM 1142 O O . GLY A 1 151 ? 10.025 7.401 -3.380 1.00 60.19 151 GLY A O 1
ATOM 1143 N N . SER A 1 152 ? 9.057 8.649 -4.964 1.00 58.28 152 SER A N 1
ATOM 1144 C CA . SER A 1 152 ? 7.802 8.859 -4.229 1.00 58.28 152 SER A CA 1
ATOM 1145 C C . SER A 1 152 ? 6.753 7.860 -4.711 1.00 58.28 152 SER A C 1
ATOM 1147 O O . SER A 1 152 ? 6.348 7.908 -5.869 1.00 58.28 152 SER A O 1
ATOM 1149 N N . GLY A 1 153 ? 6.317 6.942 -3.846 1.00 62.44 153 GLY A N 1
ATOM 1150 C CA . GLY A 1 153 ? 5.272 5.976 -4.196 1.00 62.44 153 GLY A CA 1
ATOM 1151 C C . GLY A 1 153 ? 3.850 6.459 -3.858 1.00 62.44 153 GLY A C 1
ATOM 1152 O O . GLY A 1 153 ? 3.674 7.523 -3.255 1.00 62.44 153 GLY A O 1
ATOM 1153 N N . PRO A 1 154 ? 2.818 5.706 -4.283 1.00 65.88 154 PRO A N 1
ATOM 1154 C CA . PRO A 1 154 ? 1.424 6.112 -4.151 1.00 65.88 154 PRO A CA 1
ATOM 1155 C C . PRO A 1 154 ? 0.896 6.116 -2.716 1.00 65.88 154 PRO A C 1
ATOM 1157 O O . PRO A 1 154 ? 1.288 5.306 -1.875 1.00 65.88 154 PRO A O 1
ATOM 1160 N N . VAL A 1 155 ? -0.034 7.042 -2.464 1.00 70.25 155 VAL A N 1
ATOM 1161 C CA . VAL A 1 155 ? -0.758 7.172 -1.193 1.00 70.25 155 VAL A CA 1
ATOM 1162 C C . VAL A 1 155 ? -2.139 6.551 -1.354 1.00 70.25 155 VAL A C 1
ATOM 1164 O O . VAL A 1 155 ? -2.933 6.975 -2.199 1.00 70.25 155 VAL A O 1
ATOM 1167 N N . VAL A 1 156 ? -2.410 5.538 -0.542 1.00 70.56 156 VAL A N 1
ATOM 1168 C CA . VAL A 1 156 ? -3.663 4.782 -0.517 1.00 70.56 156 VAL A CA 1
ATOM 1169 C C . VAL A 1 156 ? -4.464 5.237 0.700 1.00 70.56 156 VAL A C 1
ATOM 1171 O O . VAL A 1 156 ? -3.892 5.399 1.775 1.00 70.56 156 VAL A O 1
ATOM 1174 N N . GLY A 1 157 ? -5.773 5.467 0.573 1.00 60.84 157 GLY A N 1
ATOM 1175 C CA . GLY A 1 157 ? -6.578 5.897 1.717 1.00 60.84 157 GLY A CA 1
ATOM 1176 C C . GLY A 1 157 ? -8.050 5.497 1.669 1.00 60.84 157 GLY A C 1
ATOM 1177 O O . GLY A 1 157 ? -8.631 5.270 0.609 1.00 60.84 157 GLY A O 1
ATOM 1178 N N . GLN A 1 158 ? -8.657 5.424 2.854 1.00 71.62 158 GLN A N 1
ATOM 1179 C CA . GLN A 1 158 ? -10.086 5.184 3.068 1.00 71.62 158 GLN A CA 1
ATOM 1180 C C . GLN A 1 158 ? -10.510 5.770 4.422 1.00 71.62 158 GLN A C 1
ATOM 1182 O O . GLN A 1 158 ? -9.821 5.585 5.425 1.00 71.62 158 GLN A O 1
ATOM 1187 N N . GLY A 1 159 ? -11.648 6.475 4.470 1.00 62.34 159 GLY A N 1
ATOM 1188 C CA . GLY A 1 159 ? -12.282 6.878 5.738 1.00 62.34 159 GLY A CA 1
ATOM 1189 C C . GLY A 1 159 ? -11.421 7.756 6.660 1.00 62.34 159 GLY A C 1
ATOM 1190 O O . GLY A 1 159 ? -11.561 7.687 7.875 1.00 62.34 159 GLY A O 1
ATOM 1191 N N . GLY A 1 160 ? -10.496 8.551 6.107 1.00 69.25 160 GLY A N 1
ATOM 1192 C CA . GLY A 1 160 ? -9.556 9.373 6.885 1.00 69.25 160 GLY A CA 1
ATOM 1193 C C . GLY A 1 160 ? -8.283 8.646 7.337 1.00 69.25 160 GLY A C 1
ATOM 1194 O O . GLY A 1 160 ? -7.399 9.278 7.908 1.00 69.25 160 GLY A O 1
ATOM 1195 N N . THR A 1 161 ? -8.148 7.350 7.041 1.00 70.75 161 THR A N 1
ATOM 1196 C CA . THR A 1 161 ? -6.896 6.600 7.209 1.00 70.75 161 THR A CA 1
ATOM 1197 C C . THR A 1 161 ? -6.120 6.625 5.894 1.00 70.75 161 THR A C 1
ATOM 1199 O O . THR A 1 161 ? -6.688 6.313 4.846 1.00 70.75 161 THR A O 1
ATOM 1202 N N . THR A 1 162 ? -4.835 6.985 5.930 1.00 70.69 162 THR A N 1
ATOM 1203 C CA . THR A 1 162 ? -3.939 6.953 4.764 1.00 70.69 162 THR A CA 1
ATOM 1204 C C . THR A 1 162 ? -2.716 6.088 5.045 1.00 70.69 162 THR A C 1
ATOM 1206 O O . THR A 1 162 ? -2.206 6.053 6.163 1.00 70.69 162 THR A O 1
ATOM 1209 N N . GLU A 1 163 ? -2.248 5.381 4.025 1.00 74.06 163 GLU A N 1
ATOM 1210 C CA . GLU A 1 163 ? -1.038 4.571 4.059 1.00 74.06 163 GLU A CA 1
ATOM 1211 C C . GLU A 1 163 ? -0.176 4.883 2.837 1.00 74.06 163 GLU A C 1
ATOM 1213 O O . GLU A 1 163 ? -0.666 5.058 1.718 1.00 74.06 163 GLU A O 1
ATOM 1218 N N . TYR A 1 164 ? 1.128 5.004 3.073 1.00 65.75 164 TYR A N 1
ATOM 1219 C CA . TYR A 1 164 ? 2.093 5.428 2.070 1.00 65.75 164 TYR A CA 1
ATOM 1220 C C . TYR A 1 164 ? 2.873 4.211 1.593 1.00 65.75 164 TYR A C 1
ATOM 1222 O O . TYR A 1 164 ? 3.541 3.532 2.374 1.00 65.75 164 TYR A O 1
ATOM 1230 N N . VAL A 1 165 ? 2.836 3.958 0.290 1.00 69.44 165 VAL A N 1
ATOM 1231 C CA . VAL A 1 165 ? 3.729 2.987 -0.336 1.00 69.44 165 VAL A CA 1
ATOM 1232 C C . VAL A 1 165 ? 4.982 3.744 -0.749 1.00 69.44 165 VAL A C 1
ATOM 1234 O O . VAL A 1 165 ? 4.893 4.721 -1.486 1.00 69.44 165 VAL A O 1
ATOM 1237 N N . ARG A 1 166 ? 6.162 3.330 -0.275 1.00 63.19 166 ARG A N 1
ATOM 1238 C CA . ARG A 1 166 ? 7.432 3.905 -0.739 1.00 63.19 166 ARG A CA 1
ATOM 1239 C C . ARG A 1 166 ? 8.131 2.946 -1.687 1.00 63.19 166 ARG A C 1
ATOM 1241 O O . ARG A 1 166 ? 8.244 1.750 -1.423 1.00 63.19 166 ARG A O 1
ATOM 1248 N N . LEU A 1 167 ? 8.632 3.510 -2.778 1.00 61.41 167 LEU A N 1
ATOM 1249 C CA . LEU A 1 167 ? 9.512 2.830 -3.712 1.00 61.41 167 LEU A CA 1
ATOM 1250 C C . LEU A 1 167 ? 10.945 3.204 -3.340 1.00 61.41 167 LEU A C 1
ATOM 1252 O O . LEU A 1 167 ? 11.333 4.364 -3.448 1.00 61.41 167 LEU A O 1
ATOM 1256 N N . ALA A 1 168 ? 11.726 2.240 -2.856 1.00 55.41 168 ALA A N 1
ATOM 1257 C CA . ALA A 1 168 ? 13.158 2.453 -2.709 1.00 55.41 168 ALA A CA 1
ATOM 1258 C C . ALA A 1 168 ? 13.789 2.468 -4.108 1.00 55.41 168 ALA A C 1
ATOM 1260 O O . ALA A 1 168 ? 13.581 1.540 -4.886 1.00 55.41 168 ALA A O 1
ATOM 1261 N N . SER A 1 169 ? 14.572 3.510 -4.406 1.00 43.22 169 SER A N 1
ATOM 1262 C CA . SER A 1 169 ? 15.361 3.633 -5.645 1.00 43.22 169 SER A CA 1
ATOM 1263 C C . SER A 1 169 ? 16.299 2.429 -5.847 1.00 43.22 169 SER A C 1
ATOM 1265 O O . SER A 1 169 ? 16.584 2.043 -6.975 1.00 43.22 169 SER A O 1
ATOM 1267 N N . ILE A 1 170 ? 16.707 1.775 -4.752 1.00 46.75 170 ILE A N 1
ATOM 1268 C CA . ILE A 1 170 ? 17.533 0.567 -4.758 1.00 46.75 170 ILE A CA 1
ATOM 1269 C C . ILE A 1 170 ? 17.060 -0.336 -3.611 1.00 46.75 170 ILE A C 1
ATOM 1271 O O . ILE A 1 170 ? 17.529 -0.235 -2.480 1.00 46.75 170 ILE A O 1
ATOM 1275 N N . GLY A 1 171 ? 16.052 -1.173 -3.849 1.00 52.91 171 GLY A N 1
ATOM 1276 C CA . GLY A 1 171 ? 15.587 -2.100 -2.819 1.00 52.91 171 GLY A CA 1
ATOM 1277 C C . GLY A 1 171 ? 14.188 -2.664 -3.040 1.00 52.91 171 GLY A C 1
ATOM 1278 O O . GLY A 1 171 ? 13.478 -2.246 -3.955 1.00 52.91 171 GLY A O 1
ATOM 1279 N N . PRO A 1 172 ? 13.774 -3.632 -2.203 1.00 50.75 172 PRO A N 1
ATOM 1280 C CA . PRO A 1 172 ? 12.418 -4.158 -2.244 1.00 50.75 172 PRO A CA 1
ATOM 1281 C C . PRO A 1 172 ? 11.415 -3.021 -2.014 1.00 50.75 172 PRO A C 1
ATOM 1283 O O . PRO A 1 172 ? 11.601 -2.189 -1.132 1.00 50.75 172 PRO A O 1
ATOM 1286 N N . VAL A 1 173 ? 10.321 -2.997 -2.778 1.00 51.47 173 VAL A N 1
ATOM 1287 C CA . VAL A 1 173 ? 9.182 -2.112 -2.483 1.00 51.47 173 VAL A CA 1
ATOM 1288 C C . VAL A 1 173 ? 8.634 -2.504 -1.113 1.00 51.47 173 VAL A C 1
ATOM 1290 O O . VAL A 1 173 ? 8.241 -3.656 -0.949 1.00 51.47 173 VAL A O 1
ATOM 1293 N N . VAL A 1 174 ? 8.644 -1.618 -0.120 1.00 52.91 17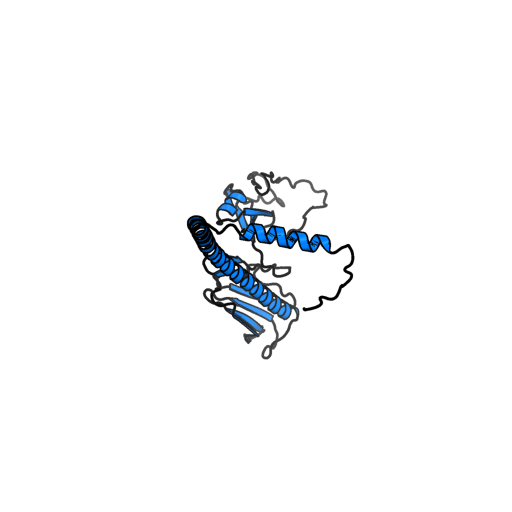4 VAL A N 1
ATOM 1294 C CA . VAL A 1 174 ? 8.152 -1.917 1.236 1.00 52.91 174 VAL A CA 1
ATOM 1295 C C . VAL A 1 174 ? 6.994 -0.977 1.551 1.00 52.91 174 VAL A C 1
ATOM 1297 O O . VAL A 1 174 ? 7.133 0.242 1.453 1.00 52.91 174 VAL A O 1
ATOM 1300 N N . SER A 1 175 ? 5.859 -1.538 1.971 1.00 49.59 175 SER A N 1
ATOM 1301 C CA . SER A 1 175 ? 4.809 -0.779 2.652 1.00 49.59 175 SER A CA 1
ATOM 1302 C C . SER A 1 175 ? 5.365 -0.339 4.004 1.00 49.59 175 SER A C 1
ATOM 1304 O O . SER A 1 175 ? 5.536 -1.156 4.913 1.00 49.59 175 SER A O 1
ATOM 1306 N N . VAL A 1 176 ? 5.745 0.929 4.119 1.00 54.62 176 VAL A N 1
ATOM 1307 C CA . VAL A 1 176 ? 6.317 1.467 5.351 1.00 54.62 176 VAL A CA 1
ATOM 1308 C C . VAL A 1 176 ? 5.243 2.251 6.102 1.00 54.62 176 VAL A C 1
ATOM 1310 O O . VAL A 1 176 ? 4.729 3.223 5.558 1.00 54.62 176 VAL A O 1
ATOM 1313 N N . PRO A 1 177 ? 4.958 1.933 7.377 1.00 56.81 177 PRO A N 1
ATOM 1314 C CA . PRO A 1 177 ? 4.069 2.739 8.221 1.00 56.81 177 PRO A CA 1
ATOM 1315 C C . PRO A 1 177 ? 4.738 4.045 8.702 1.00 56.81 177 PRO A C 1
ATOM 1317 O O . PRO A 1 177 ? 4.381 4.588 9.747 1.00 56.81 177 PRO A O 1
ATOM 1320 N N . PHE A 1 178 ? 5.757 4.521 7.978 1.00 57.50 178 PHE A N 1
ATOM 1321 C CA . PHE A 1 178 ? 6.645 5.593 8.407 1.00 57.50 178 PHE A CA 1
ATOM 1322 C C . PHE A 1 178 ? 6.512 6.825 7.504 1.00 57.50 178 PHE A C 1
ATOM 1324 O O . PHE A 1 178 ? 6.587 6.733 6.274 1.00 57.50 178 PHE A O 1
ATOM 1331 N N . TYR A 1 179 ? 6.402 7.991 8.129 1.00 57.59 179 TYR A N 1
ATOM 1332 C CA . TYR A 1 179 ? 6.493 9.301 7.498 1.00 57.59 179 TYR A CA 1
ATOM 1333 C C . TYR A 1 179 ? 7.917 9.811 7.674 1.00 57.59 179 TYR A C 1
ATOM 1335 O O . TYR A 1 179 ? 8.426 9.826 8.786 1.00 57.59 179 TYR A O 1
ATOM 1343 N N . ASN A 1 180 ? 8.548 10.247 6.589 1.00 61.06 180 ASN A N 1
ATOM 1344 C CA . ASN A 1 180 ? 9.775 11.031 6.674 1.00 61.06 180 ASN A CA 1
ATOM 1345 C C . ASN A 1 180 ? 9.377 12.502 6.608 1.00 61.06 180 ASN A C 1
ATOM 1347 O O . ASN A 1 180 ? 8.773 12.922 5.618 1.00 61.06 180 ASN A O 1
ATOM 1351 N N . VAL A 1 181 ? 9.688 13.251 7.658 1.00 62.97 181 VAL A N 1
ATOM 1352 C CA . VAL A 1 181 ? 9.480 14.694 7.764 1.00 62.97 181 VAL A CA 1
ATOM 1353 C C . VAL A 1 181 ? 10.852 15.348 7.806 1.00 62.97 181 VAL A C 1
ATOM 1355 O O . VAL A 1 181 ? 11.706 14.944 8.587 1.00 62.97 181 VAL A O 1
ATOM 1358 N N . ILE A 1 182 ? 11.083 16.347 6.958 1.00 61.28 182 ILE A N 1
ATOM 1359 C CA . ILE A 1 182 ? 12.358 17.065 6.932 1.00 61.28 182 ILE A CA 1
ATOM 1360 C C . ILE A 1 182 ? 12.257 18.249 7.898 1.00 61.28 182 ILE A C 1
ATOM 1362 O O . ILE A 1 182 ? 11.499 19.187 7.652 1.00 61.28 182 ILE A O 1
ATOM 1366 N N . ALA A 1 183 ? 13.018 18.209 8.990 1.00 60.31 183 ALA A N 1
ATOM 1367 C CA . ALA A 1 183 ? 13.202 19.347 9.879 1.00 60.31 183 ALA A CA 1
ATOM 1368 C C . ALA A 1 183 ? 14.186 20.331 9.246 1.00 60.31 183 ALA A C 1
ATOM 1370 O O . ALA A 1 183 ? 15.296 19.947 8.880 1.00 60.31 183 ALA A O 1
ATOM 1371 N N . ASN A 1 184 ? 13.802 21.602 9.139 1.00 60.12 184 ASN A N 1
ATOM 1372 C CA . ASN A 1 184 ? 14.725 22.672 8.775 1.00 60.12 184 ASN A CA 1
ATOM 1373 C C . ASN A 1 184 ? 15.325 23.266 10.056 1.00 60.12 184 ASN A C 1
ATOM 1375 O O . ASN A 1 184 ? 14.581 23.769 10.903 1.00 60.12 184 ASN A O 1
ATOM 1379 N N . GLY A 1 185 ? 16.653 23.267 10.174 1.00 56.88 185 GLY A N 1
ATOM 1380 C CA . GLY A 1 185 ? 17.389 23.834 11.306 1.00 56.88 185 GLY A CA 1
ATOM 1381 C C . GLY A 1 185 ? 17.086 25.312 11.583 1.00 56.88 185 GLY A C 1
ATOM 1382 O O . GLY A 1 185 ? 17.260 25.759 12.709 1.00 56.88 185 GLY A O 1
ATOM 1383 N N . ALA A 1 186 ? 16.544 26.062 10.617 1.00 58.97 186 ALA A N 1
ATOM 1384 C CA . ALA A 1 186 ? 16.074 27.434 10.826 1.00 58.97 186 ALA A CA 1
ATOM 1385 C C . ALA A 1 186 ? 14.857 27.534 11.767 1.00 58.97 186 ALA A C 1
ATOM 1387 O O . ALA A 1 186 ? 14.599 28.590 12.338 1.00 58.97 186 ALA A O 1
ATOM 1388 N N . THR A 1 187 ? 14.093 26.449 11.923 1.00 63.88 187 THR A N 1
ATOM 1389 C CA . THR A 1 187 ? 12.861 26.435 12.728 1.00 63.88 187 THR A CA 1
ATOM 1390 C C . THR A 1 187 ? 13.090 26.044 14.188 1.00 63.88 187 THR A C 1
ATOM 1392 O O . THR A 1 187 ? 12.170 26.178 14.990 1.00 63.88 187 THR A O 1
ATOM 1395 N N . ASN A 1 188 ? 14.293 25.566 14.548 1.00 66.69 188 ASN A N 1
ATOM 1396 C CA . ASN A 1 188 ? 14.612 24.990 15.865 1.00 66.69 188 ASN A CA 1
ATOM 1397 C C . ASN A 1 188 ? 13.617 23.909 16.344 1.00 66.69 188 ASN A C 1
ATOM 1399 O O . ASN A 1 188 ? 13.546 23.627 17.542 1.00 66.69 188 ASN A O 1
ATOM 1403 N N . GLN A 1 189 ? 12.846 23.303 15.434 1.00 69.00 189 GLN A N 1
ATOM 1404 C CA . GLN A 1 189 ? 11.887 22.258 15.776 1.00 69.00 189 GLN A CA 1
ATOM 1405 C C . GLN A 1 189 ? 12.593 20.910 15.914 1.00 69.00 189 GLN A C 1
ATOM 1407 O O . GLN A 1 189 ? 13.389 20.524 15.058 1.00 69.00 189 GLN A O 1
ATOM 1412 N N . THR A 1 190 ? 12.294 20.179 16.987 1.00 73.62 190 THR A N 1
ATOM 1413 C CA . THR A 1 190 ? 12.766 18.800 17.152 1.00 73.62 190 THR A CA 1
ATOM 1414 C C . THR A 1 190 ? 11.931 17.839 16.307 1.00 73.62 190 THR A C 1
ATOM 1416 O O . THR A 1 190 ? 10.773 18.112 15.979 1.00 73.62 190 THR A O 1
ATOM 1419 N N . CYS A 1 191 ? 12.488 16.668 15.993 1.00 70.81 191 CYS A N 1
ATOM 1420 C CA . CYS A 1 191 ? 11.738 15.623 15.299 1.00 70.81 191 CYS A CA 1
ATOM 1421 C C . CYS A 1 191 ? 10.476 15.189 16.049 1.00 70.81 191 CYS A C 1
ATOM 1423 O O . CYS A 1 191 ? 9.467 14.913 15.410 1.00 70.81 191 CYS A O 1
ATOM 1425 N N . ASP A 1 192 ? 10.480 15.215 17.383 1.00 73.88 192 ASP A N 1
ATOM 1426 C CA . ASP A 1 192 ? 9.277 14.956 18.178 1.00 73.88 192 ASP A CA 1
ATOM 1427 C C . ASP A 1 192 ? 8.199 16.027 17.969 1.00 73.88 192 ASP A C 1
ATOM 1429 O O . ASP A 1 192 ? 7.027 15.694 17.796 1.00 73.88 192 ASP A O 1
ATOM 1433 N N . GLN A 1 193 ? 8.579 17.308 17.922 1.00 77.12 193 GLN A N 1
ATOM 1434 C CA . GLN A 1 193 ? 7.639 18.402 17.658 1.00 77.12 193 GLN A CA 1
ATOM 1435 C C . GLN A 1 193 ? 7.035 18.295 16.258 1.00 77.12 193 GLN A C 1
ATOM 1437 O O . GLN A 1 193 ? 5.835 18.502 16.090 1.00 77.12 193 GLN A O 1
ATOM 1442 N N . LEU A 1 194 ? 7.846 17.921 15.268 1.00 77.25 194 LEU A N 1
ATOM 1443 C CA . LEU A 1 194 ? 7.388 17.697 13.900 1.00 77.25 194 LEU A CA 1
ATOM 1444 C C . LEU A 1 194 ? 6.486 16.468 13.794 1.00 77.25 194 LEU A C 1
ATOM 1446 O O . LEU A 1 194 ? 5.419 16.553 13.193 1.00 77.25 194 LEU A O 1
ATOM 1450 N N . CYS A 1 195 ? 6.853 15.348 14.415 1.00 76.69 195 CYS A N 1
ATOM 1451 C CA . CYS A 1 195 ? 6.031 14.142 14.398 1.00 76.69 195 CYS A CA 1
ATOM 1452 C C . CYS A 1 195 ? 4.695 14.336 15.131 1.00 76.69 195 CYS A C 1
ATOM 1454 O O . CYS A 1 195 ? 3.691 13.813 14.665 1.00 76.69 195 CYS A O 1
ATOM 1456 N N . ILE A 1 196 ? 4.636 15.144 16.198 1.00 78.19 196 ILE A N 1
ATOM 1457 C CA . ILE A 1 196 ? 3.381 15.472 16.904 1.00 78.19 196 ILE A CA 1
ATOM 1458 C C . ILE A 1 196 ? 2.388 16.245 16.025 1.00 78.19 196 ILE A C 1
ATOM 1460 O O . ILE A 1 196 ? 1.180 16.140 16.239 1.00 78.19 196 ILE A O 1
ATOM 1464 N N . THR A 1 197 ? 2.854 16.991 15.015 1.00 77.19 197 THR A N 1
ATOM 1465 C CA . THR A 1 197 ? 1.935 17.630 14.053 1.00 77.19 197 THR A CA 1
ATOM 1466 C C . THR A 1 197 ? 1.147 16.611 13.226 1.00 77.19 197 THR A C 1
ATOM 1468 O O . THR A 1 197 ? 0.099 16.949 12.677 1.00 77.19 197 THR A O 1
ATOM 1471 N N . ILE A 1 198 ? 1.609 15.357 13.177 1.00 70.56 198 ILE A N 1
ATOM 1472 C CA . ILE A 1 198 ? 0.904 14.232 12.571 1.00 70.56 198 ILE A CA 1
ATOM 1473 C C . ILE A 1 198 ? 0.087 13.538 13.677 1.00 70.56 198 ILE A C 1
ATOM 1475 O O . ILE A 1 198 ? 0.670 12.944 14.587 1.00 70.56 198 ILE A O 1
ATOM 1479 N N . PRO A 1 199 ? -1.261 13.569 13.628 1.00 65.44 199 PRO A N 1
ATOM 1480 C CA . PRO A 1 199 ? -2.102 13.036 14.696 1.00 65.44 199 PRO A CA 1
ATOM 1481 C C . PRO A 1 199 ? -1.791 11.574 15.031 1.00 65.44 199 PRO A C 1
ATOM 1483 O O . PRO A 1 199 ? -2.001 10.669 14.223 1.00 65.44 199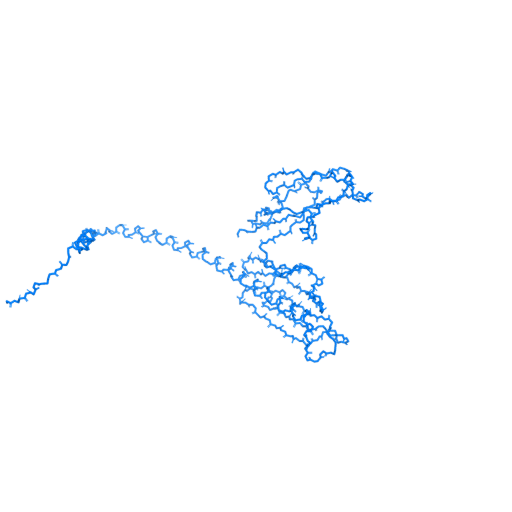 PRO A O 1
ATOM 1486 N N . GLY A 1 200 ? -1.313 11.351 16.255 1.00 69.00 200 GLY A N 1
ATOM 1487 C CA . GLY A 1 200 ? -0.997 10.030 16.786 1.00 69.00 200 GLY A CA 1
ATOM 1488 C C . GLY A 1 200 ? 0.393 9.504 16.438 1.00 69.00 200 GLY A C 1
ATOM 1489 O O . GLY A 1 200 ? 0.766 8.488 17.009 1.00 69.00 200 GLY A O 1
ATOM 1490 N N . ALA A 1 201 ? 1.171 10.156 15.571 1.00 74.44 201 ALA A N 1
ATOM 1491 C CA . ALA A 1 201 ? 2.508 9.677 15.238 1.00 74.44 201 ALA A CA 1
ATOM 1492 C C . ALA A 1 201 ? 3.494 9.881 16.399 1.00 74.44 201 ALA A C 1
ATOM 1494 O O . ALA A 1 201 ? 3.490 10.912 17.071 1.00 74.44 201 ALA A O 1
ATOM 1495 N N . THR A 1 202 ? 4.388 8.916 16.596 1.00 77.56 202 THR A N 1
ATOM 1496 C CA . THR A 1 202 ? 5.555 9.038 17.477 1.00 77.56 202 THR A CA 1
ATOM 1497 C C . THR A 1 202 ? 6.819 8.999 16.635 1.00 77.56 202 THR A C 1
ATOM 1499 O O . THR A 1 202 ? 6.871 8.309 15.618 1.00 77.56 202 THR A O 1
ATOM 1502 N N . CYS A 1 203 ? 7.864 9.720 17.027 1.00 72.44 203 CYS A N 1
ATOM 1503 C CA . CYS A 1 203 ? 9.144 9.564 16.350 1.00 72.44 203 CYS A CA 1
ATOM 1504 C C . CYS A 1 203 ? 9.674 8.135 16.570 1.00 72.44 203 CYS A C 1
ATOM 1506 O O . CYS A 1 203 ? 9.647 7.616 17.686 1.00 72.44 203 CYS A O 1
ATOM 1508 N N . ALA A 1 204 ? 10.107 7.487 15.488 1.00 71.06 204 ALA A N 1
ATOM 1509 C CA . ALA A 1 204 ? 10.667 6.138 15.502 1.00 71.06 204 ALA A CA 1
ATOM 1510 C C . ALA A 1 204 ? 12.181 6.127 15.303 1.00 71.06 204 ALA A C 1
ATOM 1512 O O . ALA A 1 204 ? 12.866 5.296 15.894 1.00 71.06 204 ALA A O 1
ATOM 1513 N N . SER A 1 205 ? 12.712 7.026 14.472 1.00 66.75 205 SER A N 1
ATOM 1514 C CA . SER A 1 205 ? 14.153 7.196 14.303 1.00 66.75 205 SER A CA 1
ATOM 1515 C C . SER A 1 205 ? 14.485 8.555 13.696 1.00 66.75 205 SER A C 1
ATOM 1517 O O . SER A 1 205 ? 13.646 9.210 13.078 1.00 66.75 205 SER A O 1
ATOM 1519 N N . VAL A 1 206 ? 15.747 8.944 13.805 1.00 61.41 206 VAL A N 1
ATOM 1520 C CA . VAL A 1 206 ? 16.309 10.142 13.181 1.00 61.41 206 VAL A CA 1
ATOM 1521 C C . VAL A 1 206 ? 17.440 9.720 12.251 1.00 61.41 206 VAL A C 1
ATOM 1523 O O . VAL A 1 206 ? 18.295 8.934 12.651 1.00 61.41 206 VAL A O 1
ATOM 1526 N N . GLY A 1 207 ? 17.416 10.203 11.010 1.00 57.94 207 GLY A N 1
ATOM 1527 C CA . GLY A 1 207 ? 18.463 9.982 10.013 1.00 57.94 207 GLY A CA 1
ATOM 1528 C C . GLY A 1 207 ? 19.098 11.305 9.595 1.00 57.94 207 GLY A C 1
ATOM 1529 O O . GLY A 1 207 ? 18.410 12.316 9.447 1.00 57.94 207 GLY A O 1
ATOM 1530 N N . THR A 1 208 ? 20.413 11.305 9.395 1.00 47.91 208 THR A N 1
ATOM 1531 C CA . THR A 1 208 ? 21.170 12.482 8.936 1.00 47.91 208 THR A CA 1
ATOM 1532 C C . THR A 1 208 ? 21.231 12.603 7.412 1.00 47.91 208 THR A C 1
ATOM 1534 O O . THR A 1 208 ? 21.751 13.593 6.908 1.00 47.91 208 THR A O 1
ATOM 1537 N N . ASP A 1 209 ? 20.669 11.644 6.666 1.00 47.44 209 ASP A N 1
ATOM 1538 C CA . ASP A 1 209 ? 20.708 11.648 5.204 1.00 47.44 209 ASP A CA 1
ATOM 1539 C C . ASP A 1 209 ? 19.319 11.933 4.580 1.00 47.44 209 ASP A C 1
ATOM 1541 O O . ASP A 1 209 ? 18.369 11.156 4.771 1.00 47.44 209 ASP A O 1
ATOM 1545 N N . PRO A 1 210 ? 19.154 13.029 3.814 1.00 41.84 210 PRO A N 1
ATOM 1546 C CA . PRO A 1 210 ? 17.931 13.299 3.058 1.00 41.84 210 PRO A CA 1
ATOM 1547 C C . PRO A 1 210 ? 17.676 12.292 1.918 1.00 41.84 210 PRO A C 1
ATOM 1549 O O . PRO A 1 210 ? 16.532 12.174 1.480 1.00 41.84 210 PRO A O 1
ATOM 1552 N N . ASN A 1 211 ? 18.680 11.523 1.482 1.00 42.62 211 ASN A N 1
ATOM 1553 C CA . ASN A 1 211 ? 18.578 10.579 0.361 1.00 42.62 211 ASN A CA 1
ATOM 1554 C C . ASN A 1 211 ? 18.340 9.116 0.768 1.00 42.62 211 ASN A C 1
ATOM 1556 O O . ASN A 1 211 ? 18.269 8.242 -0.095 1.00 42.62 211 ASN A O 1
ATOM 1560 N N . GLY A 1 212 ? 18.165 8.817 2.059 1.00 41.53 212 GLY A N 1
ATOM 1561 C CA . GLY A 1 212 ? 17.816 7.463 2.505 1.00 41.53 212 GLY A CA 1
ATOM 1562 C C . GLY A 1 212 ? 18.920 6.418 2.302 1.00 41.53 212 GLY A C 1
ATOM 1563 O O . GLY A 1 212 ? 18.657 5.222 2.438 1.00 41.53 212 GLY A O 1
ATOM 1564 N N . THR A 1 213 ? 20.153 6.838 2.024 1.00 40.81 213 THR A N 1
ATOM 1565 C CA . THR A 1 213 ? 21.322 5.984 2.194 1.00 40.81 213 THR A CA 1
ATOM 1566 C C . THR A 1 213 ? 21.658 5.912 3.678 1.00 40.81 213 THR A C 1
ATOM 1568 O O . THR A 1 213 ? 22.444 6.687 4.203 1.00 40.81 213 THR A O 1
ATOM 1571 N N . ASP A 1 214 ? 21.098 4.915 4.362 1.00 39.25 214 ASP A N 1
ATOM 1572 C CA . ASP A 1 214 ? 21.548 4.439 5.683 1.00 39.25 214 ASP A CA 1
ATOM 1573 C C . ASP A 1 214 ? 22.954 3.790 5.588 1.00 39.25 214 ASP A C 1
ATOM 1575 O O . ASP A 1 214 ? 23.271 2.764 6.195 1.00 39.25 214 ASP A O 1
ATOM 1579 N N . SER A 1 215 ? 23.834 4.340 4.749 1.00 37.56 215 SER A N 1
ATOM 1580 C CA . SER A 1 215 ? 25.221 3.931 4.690 1.00 37.56 215 SER A CA 1
ATOM 1581 C C . SER A 1 215 ? 25.933 4.570 5.865 1.00 37.56 215 SER A C 1
ATOM 1583 O O . SER A 1 215 ? 26.128 5.779 5.907 1.00 37.56 215 SER A O 1
ATOM 1585 N N . ASN A 1 216 ? 26.349 3.715 6.795 1.00 35.56 216 ASN A N 1
ATOM 1586 C CA . ASN A 1 216 ? 27.540 3.860 7.622 1.00 35.56 216 ASN A CA 1
ATOM 1587 C C . ASN A 1 216 ? 28.667 4.629 6.893 1.00 35.56 216 ASN A C 1
ATOM 1589 O O . ASN A 1 216 ? 29.642 4.029 6.440 1.00 35.56 216 ASN A O 1
ATOM 1593 N N . VAL A 1 217 ? 28.619 5.960 6.853 1.00 37.91 217 VAL A N 1
ATOM 1594 C CA . VAL A 1 217 ? 29.801 6.785 6.592 1.00 37.91 217 VAL A CA 1
ATOM 1595 C C . VAL A 1 217 ? 30.563 6.878 7.912 1.00 37.91 217 VAL A C 1
ATOM 1597 O O . VAL A 1 217 ? 30.751 7.937 8.500 1.00 37.91 217 VAL A O 1
ATOM 1600 N N . ARG A 1 218 ? 31.029 5.727 8.412 1.00 37.00 218 ARG A N 1
ATOM 1601 C CA . ARG A 1 218 ? 32.230 5.717 9.245 1.00 37.00 218 ARG A CA 1
ATOM 1602 C C . ARG A 1 218 ? 33.385 5.892 8.278 1.00 37.00 218 ARG A C 1
ATOM 1604 O O . ARG A 1 218 ? 33.918 4.912 7.762 1.00 37.00 218 ARG A O 1
ATOM 1611 N N . GLY A 1 219 ? 33.735 7.143 8.002 1.00 35.03 219 GLY A N 1
ATOM 1612 C CA . GLY A 1 219 ? 34.961 7.469 7.291 1.00 35.03 219 GLY A CA 1
ATOM 1613 C C . GLY A 1 219 ? 36.150 6.845 8.022 1.00 35.03 219 GLY A C 1
ATOM 1614 O O . GLY A 1 219 ? 36.604 7.354 9.042 1.00 35.03 219 GLY A O 1
ATOM 1615 N N . ARG A 1 220 ? 36.659 5.719 7.514 1.00 35.59 220 ARG A N 1
ATOM 1616 C CA . ARG A 1 220 ? 38.023 5.263 7.790 1.00 35.59 220 ARG A CA 1
ATOM 1617 C C . ARG A 1 220 ? 38.950 6.098 6.911 1.00 35.59 220 ARG A C 1
ATOM 1619 O O . ARG A 1 220 ? 39.319 5.684 5.820 1.00 35.59 220 ARG A O 1
ATOM 1626 N N . GLY A 1 221 ? 39.290 7.287 7.383 1.00 38.19 221 GLY A N 1
ATOM 1627 C CA . GLY A 1 221 ? 40.308 8.139 6.784 1.00 38.19 221 GLY A CA 1
ATOM 1628 C C . GLY A 1 221 ? 40.889 9.061 7.854 1.00 38.19 221 GLY A C 1
ATOM 1629 O O . GLY A 1 221 ? 40.119 9.626 8.629 1.00 38.19 221 GLY A O 1
ATOM 1630 N N . PRO A 1 222 ? 42.221 9.210 7.951 1.00 40.03 222 PRO A N 1
ATOM 1631 C CA . PRO A 1 222 ? 42.841 10.162 8.857 1.00 40.03 222 PRO A CA 1
ATOM 1632 C C . PRO A 1 222 ? 42.744 11.549 8.217 1.00 40.03 222 PRO A C 1
ATOM 1634 O O . PRO A 1 222 ? 43.678 12.042 7.592 1.00 40.03 222 PRO A O 1
ATOM 1637 N N . SER A 1 223 ? 41.576 12.168 8.313 1.00 42.72 223 SER A N 1
ATOM 1638 C CA . SER A 1 223 ? 41.375 13.568 7.949 1.00 42.72 223 SER A CA 1
ATOM 1639 C C . SER A 1 223 ? 40.648 14.222 9.116 1.00 42.72 223 SER A C 1
ATOM 1641 O O . SER A 1 223 ? 39.559 13.768 9.471 1.00 42.72 223 SER A O 1
ATOM 1643 N N . PRO A 1 224 ? 41.243 15.224 9.782 1.00 45.34 224 PRO A N 1
ATOM 1644 C CA . PRO A 1 224 ? 40.558 15.910 10.858 1.00 45.34 224 PRO A CA 1
ATOM 1645 C C . PRO A 1 224 ? 39.448 16.776 10.248 1.00 45.34 224 PRO A C 1
ATOM 1647 O O . PRO A 1 224 ? 39.584 17.238 9.118 1.00 45.34 224 PRO A O 1
ATOM 1650 N N . GLN A 1 225 ? 38.424 17.072 11.051 1.00 45.25 225 GLN A N 1
ATOM 1651 C CA . GLN A 1 225 ? 37.361 18.066 10.809 1.00 45.25 225 GLN A CA 1
ATOM 1652 C C . GLN A 1 225 ? 36.040 17.536 10.222 1.00 45.25 225 GLN A C 1
ATOM 1654 O O . GLN A 1 225 ? 35.531 18.033 9.226 1.00 45.25 225 GLN A O 1
ATOM 1659 N N . PHE A 1 226 ? 35.414 16.603 10.941 1.00 44.59 226 PHE A N 1
ATOM 1660 C CA . PHE A 1 226 ? 33.952 16.541 11.024 1.00 44.59 226 PHE A CA 1
ATOM 1661 C C . PHE A 1 226 ? 33.570 16.845 12.477 1.00 44.59 226 PHE A C 1
ATOM 1663 O O . PHE A 1 226 ? 33.661 15.976 13.338 1.00 44.59 226 PHE A O 1
ATOM 1670 N N . LEU A 1 227 ? 33.236 18.100 12.782 1.00 43.03 227 LEU A N 1
ATOM 1671 C CA . LEU A 1 227 ? 32.802 18.532 14.118 1.00 43.03 227 LEU A CA 1
ATOM 1672 C C . LEU A 1 227 ? 31.464 19.265 14.008 1.00 43.03 227 LEU A C 1
ATOM 1674 O O . LEU A 1 227 ? 31.346 20.420 14.395 1.00 43.03 227 LEU A O 1
ATOM 1678 N N . CYS A 1 228 ? 30.454 18.595 13.462 1.00 48.66 228 CYS A N 1
ATOM 1679 C CA . CYS A 1 228 ? 29.067 18.982 13.692 1.00 48.66 228 CYS A CA 1
ATOM 1680 C C . CYS A 1 228 ? 28.487 17.853 14.543 1.00 48.66 228 CYS A C 1
ATOM 1682 O O . CYS A 1 228 ? 28.139 16.790 14.038 1.00 48.66 228 CYS A O 1
ATOM 1684 N N . PHE A 1 229 ? 28.574 18.024 15.864 1.00 45.25 229 PHE A N 1
ATOM 1685 C CA . PHE A 1 229 ? 28.038 17.058 16.815 1.00 45.25 229 PHE A CA 1
ATOM 1686 C C . PHE A 1 229 ? 26.551 17.331 17.000 1.00 45.25 229 PHE A C 1
ATOM 1688 O O . PHE A 1 229 ? 26.173 18.385 17.513 1.00 45.25 229 PHE A O 1
ATOM 1695 N N . ASP A 1 230 ? 25.723 16.363 16.625 1.00 49.00 230 ASP A N 1
ATOM 1696 C CA . ASP A 1 230 ? 24.344 16.309 17.085 1.00 49.00 230 ASP A CA 1
ATOM 1697 C C . ASP A 1 230 ? 24.350 15.952 18.574 1.00 49.00 230 ASP A C 1
ATOM 1699 O O . ASP A 1 230 ? 24.943 14.952 18.988 1.00 49.00 230 ASP A O 1
ATOM 1703 N N . ILE A 1 231 ? 23.723 16.788 19.402 1.00 45.69 231 ILE A N 1
ATOM 1704 C CA . ILE A 1 231 ? 23.546 16.476 20.820 1.00 45.69 231 ILE A CA 1
ATOM 1705 C C . ILE A 1 231 ? 22.286 15.608 20.931 1.00 45.69 231 ILE A C 1
ATOM 1707 O O . ILE A 1 231 ? 21.205 16.070 20.551 1.00 45.69 231 ILE A O 1
ATOM 1711 N N . PRO A 1 232 ? 22.384 14.368 21.442 1.00 47.84 232 PRO A N 1
ATOM 1712 C CA . PRO A 1 232 ? 21.210 13.545 21.676 1.00 47.84 232 PRO A CA 1
ATOM 1713 C C . PRO A 1 232 ? 20.385 14.143 22.821 1.00 47.84 232 PRO A C 1
ATOM 1715 O O . PRO A 1 232 ? 20.852 14.269 23.952 1.00 47.84 232 PRO A O 1
ATOM 1718 N N . VAL A 1 233 ? 19.140 14.497 22.527 1.00 46.53 233 VAL A N 1
ATOM 1719 C CA . VAL A 1 233 ? 18.126 14.972 23.472 1.00 46.53 233 VAL A CA 1
ATOM 1720 C C . VAL A 1 233 ? 16.995 13.935 23.500 1.00 46.53 233 VAL A C 1
ATOM 1722 O O . VAL A 1 233 ? 15.981 14.039 22.816 1.00 46.53 233 VAL A O 1
ATOM 1725 N N . GLY A 1 234 ? 17.185 12.871 24.281 1.00 52.47 234 GLY A N 1
ATOM 1726 C CA . GLY A 1 234 ? 16.219 11.770 24.397 1.00 52.47 234 GLY A CA 1
ATOM 1727 C C . GLY A 1 234 ? 16.296 10.736 23.265 1.00 52.47 234 GLY A C 1
ATOM 1728 O O . GLY A 1 234 ? 17.268 10.684 22.518 1.00 52.47 234 GLY A O 1
ATOM 1729 N N . ASN A 1 235 ? 15.271 9.880 23.158 1.00 52.25 235 ASN A N 1
ATOM 1730 C CA . ASN A 1 235 ? 15.261 8.741 22.221 1.00 52.25 235 ASN A CA 1
ATOM 1731 C C . ASN A 1 235 ? 15.066 9.145 20.745 1.00 52.25 235 ASN A C 1
ATOM 1733 O O . ASN A 1 235 ? 15.338 8.337 19.863 1.00 52.25 235 ASN A O 1
ATOM 1737 N N . CYS A 1 236 ? 14.592 10.368 20.482 1.00 54.06 236 CYS A N 1
ATOM 1738 C CA . CYS A 1 236 ? 14.250 10.851 19.141 1.00 54.06 236 CYS A CA 1
ATOM 1739 C C . CYS A 1 236 ? 14.502 12.354 18.908 1.00 54.06 236 CYS A C 1
ATOM 1741 O O . CYS A 1 236 ? 14.379 12.840 17.781 1.00 54.06 236 CYS A O 1
ATOM 1743 N N . GLY A 1 237 ? 14.887 13.108 19.940 1.00 50.78 237 GLY A N 1
ATOM 1744 C CA . GLY A 1 237 ? 15.257 14.507 19.796 1.00 50.78 237 GLY A CA 1
ATOM 1745 C C . GLY A 1 237 ? 16.730 14.626 19.433 1.00 50.78 237 GLY A C 1
ATOM 1746 O O . GLY A 1 237 ? 17.585 14.593 20.304 1.00 50.78 237 GLY A O 1
ATOM 1747 N N . MET A 1 238 ? 17.060 14.808 18.160 1.00 52.38 238 MET A N 1
ATOM 1748 C CA . MET A 1 238 ? 18.282 15.546 17.837 1.00 52.38 238 MET A CA 1
ATOM 1749 C C . MET A 1 238 ? 17.872 17.005 17.714 1.00 52.38 238 MET A C 1
ATOM 1751 O O . MET A 1 238 ? 17.076 17.358 16.844 1.00 52.38 238 MET A O 1
ATOM 1755 N N . GLN A 1 239 ? 18.337 17.845 18.637 1.00 46.72 239 GLN A N 1
ATOM 1756 C CA . GLN A 1 239 ? 18.197 19.285 18.491 1.00 46.72 239 GLN A CA 1
ATOM 1757 C C . GLN A 1 239 ? 19.461 19.767 17.791 1.00 46.72 239 GLN A C 1
ATOM 1759 O O . GLN A 1 239 ? 20.532 19.832 18.396 1.00 46.72 239 GLN A O 1
ATOM 1764 N N . MET A 1 240 ? 19.352 20.055 16.495 1.00 47.25 240 MET A N 1
ATOM 1765 C CA . MET A 1 240 ? 20.464 20.661 15.779 1.00 47.25 240 MET A CA 1
ATOM 1766 C C . MET A 1 240 ? 20.597 22.102 16.255 1.00 47.25 240 MET A C 1
ATOM 1768 O O . MET A 1 240 ? 19.784 22.963 15.927 1.00 47.25 240 MET A O 1
ATOM 1772 N N . ILE A 1 241 ? 21.631 22.368 17.044 1.00 49.59 241 ILE A N 1
ATOM 1773 C CA . ILE A 1 241 ? 22.064 23.736 17.290 1.00 49.59 241 ILE A CA 1
ATOM 1774 C C . ILE A 1 241 ? 22.699 24.201 15.983 1.00 49.59 241 ILE A C 1
ATOM 1776 O O . ILE A 1 241 ? 23.666 23.594 15.520 1.00 49.59 241 ILE A O 1
ATOM 1780 N N . ALA A 1 242 ? 22.152 25.253 15.371 1.00 46.66 242 ALA A N 1
ATOM 1781 C CA . ALA A 1 242 ? 22.796 25.922 14.251 1.00 46.66 242 ALA A CA 1
ATOM 1782 C C . ALA A 1 242 ? 24.179 26.410 14.710 1.00 46.66 242 ALA A C 1
ATOM 1784 O O . ALA A 1 242 ? 24.304 27.449 15.358 1.00 46.66 242 ALA A O 1
ATOM 1785 N N . GLN A 1 243 ? 25.224 25.628 14.440 1.00 53.66 243 GLN A N 1
ATOM 1786 C CA . GLN A 1 243 ? 26.584 26.069 14.692 1.00 53.66 243 GLN A CA 1
ATOM 1787 C C . GLN A 1 243 ? 27.016 26.944 13.515 1.00 53.66 243 GLN A C 1
ATOM 1789 O O . GLN A 1 243 ? 26.936 26.489 12.373 1.00 53.66 243 GLN A O 1
ATOM 1794 N N . PRO A 1 244 ? 27.489 28.179 13.753 1.00 51.78 244 PRO A N 1
ATOM 1795 C CA . PRO A 1 244 ? 27.777 29.137 12.685 1.00 51.78 244 PRO A CA 1
ATOM 1796 C C . PRO A 1 244 ? 28.903 28.725 11.713 1.00 51.78 244 PRO A C 1
ATOM 1798 O O . PRO A 1 244 ? 29.162 29.458 10.768 1.00 51.78 244 PRO A O 1
ATOM 1801 N N . ASN A 1 245 ? 29.549 27.562 11.896 1.00 54.00 245 ASN A N 1
ATOM 1802 C CA . ASN A 1 245 ? 30.773 27.170 11.187 1.00 54.00 245 ASN A CA 1
ATOM 1803 C C . ASN A 1 245 ? 30.778 25.706 10.681 1.00 54.00 245 ASN A C 1
ATOM 1805 O O . ASN A 1 245 ? 31.830 25.068 10.677 1.00 54.00 245 ASN A O 1
ATOM 1809 N N . CYS A 1 246 ? 29.637 25.136 10.280 1.00 53.47 246 CYS A N 1
ATOM 1810 C CA . CYS A 1 246 ? 29.621 23.788 9.692 1.00 53.47 246 CYS A CA 1
ATOM 1811 C C . CYS A 1 246 ? 30.016 23.864 8.198 1.00 53.47 246 CYS A C 1
ATOM 1813 O O . CYS A 1 246 ? 29.278 24.407 7.373 1.00 53.47 246 CYS A O 1
ATOM 1815 N N . PHE A 1 247 ? 31.203 23.351 7.851 1.00 54.81 247 PHE A N 1
ATOM 1816 C CA . PHE A 1 247 ? 31.737 23.330 6.483 1.00 54.81 247 PHE A CA 1
ATOM 1817 C C . PHE A 1 247 ? 31.884 21.888 5.991 1.00 54.81 247 PHE A C 1
ATOM 1819 O O . PHE A 1 247 ? 32.504 21.065 6.660 1.00 54.81 247 PHE A O 1
ATOM 1826 N N . ILE A 1 248 ? 31.387 21.595 4.787 1.00 50.62 248 ILE A N 1
ATOM 1827 C CA . ILE A 1 248 ? 31.705 20.356 4.060 1.00 50.62 248 ILE A CA 1
ATOM 1828 C C . ILE A 1 248 ? 32.408 20.776 2.771 1.00 50.62 248 ILE A C 1
ATOM 1830 O O . ILE A 1 248 ? 31.836 21.490 1.950 1.00 50.62 248 ILE A O 1
ATOM 1834 N N . GLY A 1 249 ? 33.678 20.396 2.616 1.00 57.66 249 GLY A N 1
ATOM 1835 C CA . GLY A 1 249 ? 34.469 20.752 1.431 1.00 57.66 249 GLY A CA 1
ATOM 1836 C C . GLY A 1 249 ? 34.726 22.256 1.255 1.00 57.66 249 GLY A C 1
ATOM 1837 O O . GLY A 1 249 ? 34.889 22.710 0.129 1.00 57.66 249 GLY A O 1
ATOM 1838 N N . GLY A 1 250 ? 34.737 23.038 2.342 1.00 57.50 250 GLY A N 1
ATOM 1839 C CA . GLY A 1 250 ? 34.979 24.489 2.294 1.00 57.50 250 GLY A CA 1
ATOM 1840 C C . GLY A 1 250 ? 33.768 25.333 1.885 1.00 57.50 250 GLY A C 1
ATOM 1841 O O . GLY A 1 250 ? 33.891 26.550 1.772 1.00 57.50 250 GLY A O 1
ATOM 1842 N N . VAL A 1 251 ? 32.596 24.718 1.705 1.00 48.62 251 VAL A N 1
ATOM 1843 C CA . VAL A 1 251 ? 31.349 25.428 1.400 1.00 48.62 251 VAL A CA 1
ATOM 1844 C C . VAL A 1 251 ? 30.538 25.589 2.693 1.00 48.62 251 VAL A C 1
ATOM 1846 O O . VAL A 1 251 ? 30.293 24.584 3.369 1.00 48.62 251 VAL A O 1
ATOM 1849 N N . PRO A 1 252 ? 30.143 26.816 3.085 1.00 53.97 252 PRO A N 1
ATOM 1850 C CA . PRO A 1 252 ? 29.273 27.023 4.237 1.00 53.97 252 PRO A CA 1
ATOM 1851 C C . PRO A 1 252 ? 27.866 26.503 3.920 1.00 53.97 252 PRO A C 1
ATOM 1853 O O . PRO A 1 252 ? 27.216 26.985 2.991 1.00 53.97 252 PRO A O 1
ATOM 1856 N N . TYR A 1 253 ? 27.383 25.533 4.695 1.00 52.34 253 TYR A N 1
ATOM 1857 C CA . TYR A 1 253 ? 25.987 25.102 4.623 1.00 52.34 253 TYR A CA 1
ATOM 1858 C C . TYR A 1 253 ? 25.147 26.011 5.518 1.00 52.34 253 TYR A C 1
ATOM 1860 O O . TYR A 1 253 ? 25.314 26.043 6.733 1.00 52.34 253 TYR A O 1
ATOM 1868 N N . THR A 1 254 ? 24.241 26.775 4.913 1.00 51.34 254 THR A N 1
ATOM 1869 C CA . THR A 1 254 ? 23.348 27.702 5.628 1.00 51.34 254 THR A CA 1
ATOM 1870 C C . THR A 1 254 ? 22.027 27.061 6.052 1.00 51.34 254 THR A C 1
ATOM 1872 O O . THR A 1 254 ? 21.232 27.697 6.739 1.00 51.34 254 THR A O 1
ATOM 1875 N N . THR A 1 255 ? 21.775 25.805 5.671 1.00 54.06 255 THR A N 1
ATOM 1876 C CA . THR A 1 255 ? 20.556 25.075 6.039 1.00 54.06 255 THR A CA 1
ATOM 1877 C C . THR A 1 255 ? 20.903 23.641 6.420 1.00 54.06 255 THR A C 1
ATOM 1879 O O . THR A 1 255 ? 21.257 22.817 5.581 1.00 54.06 255 THR A O 1
ATOM 1882 N N . ASN A 1 256 ? 20.828 23.353 7.718 1.00 60.94 256 ASN A N 1
ATOM 1883 C CA . ASN A 1 256 ? 20.901 21.988 8.220 1.00 60.94 256 ASN A CA 1
ATOM 1884 C C . ASN A 1 256 ? 19.511 21.363 8.085 1.00 60.94 256 ASN A C 1
ATOM 1886 O O . ASN A 1 256 ? 18.528 21.949 8.544 1.00 60.94 256 ASN A O 1
ATOM 1890 N N . PHE A 1 257 ? 19.427 20.193 7.460 1.00 59.25 257 PHE A N 1
ATOM 1891 C CA . PHE A 1 257 ? 18.193 19.420 7.366 1.00 59.25 257 PHE A CA 1
ATOM 1892 C C . PHE A 1 257 ? 18.346 18.130 8.171 1.00 59.25 257 PHE A C 1
ATOM 1894 O O . PHE A 1 257 ? 19.341 17.426 8.014 1.00 59.25 257 PHE A O 1
ATOM 1901 N N . THR A 1 258 ? 17.362 17.801 9.006 1.00 62.12 258 THR A N 1
ATOM 1902 C CA . THR A 1 258 ? 17.294 16.504 9.700 1.00 62.12 258 THR A CA 1
ATOM 1903 C C . THR A 1 258 ? 16.124 15.708 9.151 1.00 62.12 258 THR A C 1
ATOM 1905 O O . THR A 1 258 ? 15.022 16.239 9.017 1.00 62.12 258 THR A O 1
ATOM 1908 N N . ASN A 1 259 ? 16.334 14.431 8.840 1.00 62.78 259 ASN A N 1
ATOM 1909 C CA . ASN A 1 259 ? 15.261 13.556 8.390 1.00 62.78 259 ASN A CA 1
ATOM 1910 C C . ASN A 1 259 ? 14.641 12.847 9.602 1.00 62.78 259 ASN A C 1
ATOM 1912 O O . ASN A 1 259 ? 15.246 11.961 10.209 1.00 62.78 259 ASN A O 1
ATOM 1916 N N . CYS A 1 260 ? 13.440 13.264 9.981 1.00 68.44 260 CYS A N 1
ATOM 1917 C CA . CYS A 1 260 ? 12.681 12.708 11.091 1.00 68.44 260 CYS A CA 1
ATOM 1918 C C . CYS A 1 260 ? 11.783 11.582 10.583 1.00 68.44 260 CYS A C 1
ATOM 1920 O O . CYS A 1 260 ? 10.905 11.816 9.751 1.00 68.44 260 CYS A O 1
ATOM 1922 N N . ARG A 1 261 ? 11.955 10.364 11.097 1.00 70.06 261 ARG A N 1
ATOM 1923 C CA . ARG A 1 261 ? 11.097 9.227 10.756 1.00 70.06 261 ARG A CA 1
ATOM 1924 C C . ARG A 1 261 ? 10.018 9.072 11.823 1.00 70.06 261 ARG A C 1
ATOM 1926 O O . ARG A 1 261 ? 10.293 8.612 12.928 1.00 70.06 261 ARG A O 1
ATOM 1933 N N . CYS A 1 262 ? 8.788 9.438 11.492 1.00 74.56 262 CYS A N 1
ATOM 1934 C CA . CYS A 1 262 ? 7.619 9.315 12.357 1.00 74.56 262 CYS A CA 1
ATOM 1935 C C . CYS A 1 262 ? 6.881 8.003 12.066 1.00 74.56 262 CYS A C 1
ATOM 1937 O O . CYS A 1 262 ? 6.586 7.697 10.912 1.00 74.56 262 CYS A O 1
ATOM 1939 N N . GLN A 1 263 ? 6.562 7.231 13.095 1.00 76.19 263 GLN A N 1
ATOM 1940 C CA . GLN A 1 263 ? 5.764 6.011 13.026 1.00 76.19 263 GLN A CA 1
ATOM 1941 C C . GLN A 1 263 ? 4.350 6.283 13.528 1.00 76.19 263 GLN A C 1
ATOM 1943 O O . GLN A 1 263 ? 4.169 6.908 14.571 1.00 76.19 263 GLN A O 1
ATOM 1948 N N . LEU A 1 264 ? 3.347 5.795 12.800 1.00 67.88 264 LEU A N 1
ATOM 1949 C CA . LEU A 1 264 ? 1.971 5.778 13.294 1.00 67.88 264 LEU A CA 1
ATOM 1950 C C . LEU A 1 264 ? 1.709 4.565 14.211 1.00 67.88 264 LEU A C 1
ATOM 1952 O O . LEU A 1 264 ? 2.337 3.519 14.025 1.00 67.88 264 LEU A O 1
ATOM 1956 N N . PRO A 1 265 ? 0.768 4.690 15.163 1.00 59.84 265 PRO A N 1
ATOM 1957 C CA . PRO A 1 265 ? 0.354 3.629 16.075 1.00 59.84 265 PRO A CA 1
ATOM 1958 C C . PRO A 1 265 ? -0.438 2.515 15.378 1.00 59.84 265 PRO A C 1
ATOM 1960 O O . PRO A 1 265 ? -1.236 2.799 14.446 1.00 59.84 265 PRO A O 1
#

Mean predicted aligned error: 16.4 Å